Protein AF-A0A034WVS4-F1 (afdb_monomer)

Solvent-accessible surface area (backbone atoms only — not comparable to full-atom values): 17062 Å² total; per-residue (Å²): 138,84,79,83,78,75,75,81,74,82,80,82,82,72,75,72,80,73,62,61,78,47,50,74,66,58,50,34,50,56,37,66,76,35,89,46,36,89,77,43,55,64,54,71,79,57,87,65,48,72,68,59,55,51,52,52,52,54,56,51,72,74,45,98,69,54,72,68,46,50,43,44,45,52,39,54,49,61,44,53,54,26,40,87,46,46,84,92,52,44,65,63,44,52,51,49,49,29,55,62,38,57,71,49,75,74,60,55,73,69,56,37,22,52,36,29,42,50,36,47,67,67,59,54,80,51,83,74,34,52,60,57,52,53,51,51,29,66,55,24,54,79,52,26,67,34,29,24,56,35,30,55,14,47,42,50,48,54,48,25,63,75,33,73,41,89,72,93,62,40,41,85,60,44,51,69,53,51,57,65,44,56,69,61,54,57,72,67,61,66,47,39,76,90,35,50,66,57,52,49,52,50,50,53,41,49,30,49,55,49,43,55,61,75,69,45,78,81,48,57,62,54,34,72,75,68,49,48,71,33,67,45,78,51,68,70,56,52,54,52,48,42,54,50,51,55,50,51,43,50,52,53,71,66,42,76,80,65,92,84,45,72,66,62,48,54,50,50,53,53,47,49,51,46,46,46,64,53,38,46,48,54,46,49,56,51,49,49,62,74,66,52,79,84,89,121

Nearest PDB structures (foldseek):
  5osi-assembly3_H  TM=3.027E-01  e=2.030E-01  Homo sapiens
  8r0j-assembly2_D  TM=2.682E-01  e=2.306E-01  Homo sapiens
  6w2v-assembly1_A  TM=2.223E-01  e=6.116E-01  synthetic construct
  8ga7-assembly1_A  TM=2.218E-01  e=6.116E-01  synthetic construct
  4a0c-assembly2_C  TM=1.542E-01  e=4.885E+00  Homo sapiens

Radius of gyration: 20.89 Å; 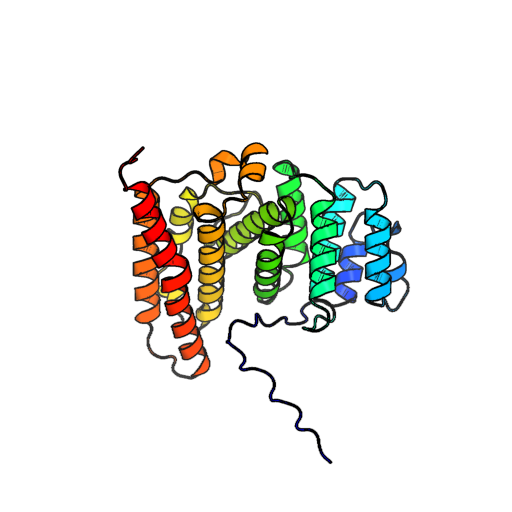Cα contacts (8 Å, |Δi|>4): 299; chains: 1; bounding box: 57×52×62 Å

Foldseek 3Di:
DDDDPDDDDDPPVPPLPLALPADLVLLLVLCVPAPCVVQPVQSPPDDHDLVVVLVSLVVVLVDDDDLRRLLSVLQNLLRSLRHVDDPVCNVSSLVSNLSSQVSDDADDQVSLQVSLVSNCVSQPPDPVSLSSLLVQLVSQCPRDPNSVQSSLLNLVVLLCVLLVNDDPTSGFDAPLCSVVSLVSDDLVLLLDLVCLVVLLSNLSSQLVNLCSLQPDPVCVSVVVSPCVRNSDDDLVSLVVVLVSLVVSLVSLVPRPDDPPDPVSVVSSVVSSVSSVPRPNVSSVVRSVVVVDPPPD

Secondary structure (DSSP, 8-state):
------------S----------HHHHHHHHHTSTTGGG-HHHHSS---HHHHHHHHHHHHTS---HHHHHHHHHHHHHHTTTT--GGGHHHHHHHHHHHHTSSPSPPHHHHHHHHHHHHHHH-SSTTHHHHHHHHHHHHHHH-HHHHHHHHHHHHHHHHHHTT---S-SS---TTHHHHHHTTS-HHHHH-GGGHHHHHHHHHHHHHHHHHHHT-GGGHHHIIIIIGGGG---HHHHHHHHHHHHHHHHHHHTSPPPSS-HHHHHHHHHHHHHHIIIIIHHHHHHHHHHHS----

pLDDT: mean 84.34, std 16.02, range [24.78, 97.88]

Organism: Bactrocera dorsalis (NCBI:txid27457)

Structure (mmCIF, N/CA/C/O backbone):
data_AF-A0A034WVS4-F1
#
_entry.id   AF-A0A034WVS4-F1
#
loop_
_atom_site.group_PDB
_atom_site.id
_atom_site.type_symbol
_atom_site.label_atom_id
_atom_site.label_alt_id
_atom_site.label_comp_id
_atom_site.label_asym_id
_atom_site.label_entity_id
_atom_site.label_seq_id
_atom_site.pdbx_PDB_ins_code
_atom_site.Cartn_x
_atom_site.Cartn_y
_atom_site.Cartn_z
_atom_site.occupancy
_atom_site.B_iso_or_equiv
_atom_site.auth_seq_id
_atom_site.auth_comp_id
_atom_site.auth_asym_id
_atom_site.auth_atom_id
_atom_site.pdbx_PDB_model_num
ATOM 1 N N . MET A 1 1 ? -18.513 -35.466 -31.611 1.00 33.97 1 MET A N 1
ATOM 2 C CA . MET A 1 1 ? -17.962 -35.881 -30.306 1.00 33.97 1 MET A CA 1
ATOM 3 C C . MET A 1 1 ? -17.519 -34.590 -29.639 1.00 33.97 1 MET A C 1
ATOM 5 O O . MET A 1 1 ? -16.410 -34.134 -29.870 1.00 33.97 1 MET A O 1
ATOM 9 N N . ASN A 1 2 ? -18.475 -33.908 -29.008 1.00 24.78 2 ASN A N 1
ATOM 10 C CA . ASN A 1 2 ? -18.252 -32.613 -28.372 1.00 24.78 2 ASN A CA 1
ATOM 11 C C . ASN A 1 2 ? -17.714 -32.895 -26.974 1.00 24.78 2 ASN A C 1
ATOM 13 O O . ASN A 1 2 ? -18.382 -33.579 -26.205 1.00 24.78 2 ASN A O 1
ATOM 17 N N . MET A 1 3 ? -16.494 -32.441 -26.697 1.00 26.72 3 MET A N 1
ATOM 18 C CA . MET A 1 3 ? -15.974 -32.394 -25.338 1.00 26.72 3 MET A CA 1
ATOM 19 C C . MET A 1 3 ? -16.548 -31.155 -24.662 1.00 26.72 3 MET A C 1
ATOM 21 O O . MET A 1 3 ? -16.355 -30.038 -25.142 1.00 26.72 3 MET A O 1
ATOM 25 N N . ASP A 1 4 ? -17.267 -31.401 -23.574 1.00 27.14 4 ASP A N 1
ATOM 26 C CA . ASP A 1 4 ? -17.735 -30.408 -22.624 1.00 27.14 4 ASP A CA 1
ATOM 27 C C . ASP A 1 4 ? -16.549 -29.585 -22.108 1.00 27.14 4 ASP A C 1
ATOM 29 O O . ASP A 1 4 ? -15.644 -30.099 -21.447 1.00 27.14 4 ASP A O 1
ATOM 33 N N . ILE A 1 5 ? -16.552 -28.292 -22.429 1.00 32.88 5 ILE A N 1
ATOM 34 C CA . ILE A 1 5 ? -15.692 -27.311 -21.775 1.00 32.88 5 ILE A CA 1
ATOM 35 C C . ILE A 1 5 ? -16.349 -27.028 -20.428 1.00 32.88 5 ILE A C 1
ATOM 37 O O . ILE A 1 5 ? -17.399 -26.393 -20.350 1.00 32.88 5 ILE A O 1
ATOM 41 N N . LEU A 1 6 ? -15.737 -27.587 -19.389 1.00 29.31 6 LEU A N 1
ATOM 42 C CA . LEU A 1 6 ? -16.067 -27.372 -17.989 1.00 29.31 6 LEU A CA 1
ATOM 43 C C . LEU A 1 6 ? -16.212 -25.874 -17.684 1.00 29.31 6 LEU A C 1
ATOM 45 O O . LEU A 1 6 ? -15.352 -25.068 -18.040 1.00 29.31 6 LEU A O 1
ATOM 49 N N . ASN A 1 7 ? -17.326 -25.563 -17.018 1.00 26.38 7 ASN A N 1
ATOM 50 C CA . ASN A 1 7 ? -17.671 -24.301 -16.370 1.00 26.38 7 ASN A CA 1
ATOM 51 C C . ASN A 1 7 ? -16.437 -23.561 -15.818 1.00 26.38 7 ASN A C 1
ATOM 53 O O . ASN A 1 7 ? -15.672 -24.171 -15.063 1.00 26.38 7 ASN A O 1
ATOM 57 N N . PRO A 1 8 ? -16.269 -22.253 -16.091 1.00 33.31 8 PRO A N 1
ATOM 58 C CA . PRO A 1 8 ? -15.371 -21.430 -15.29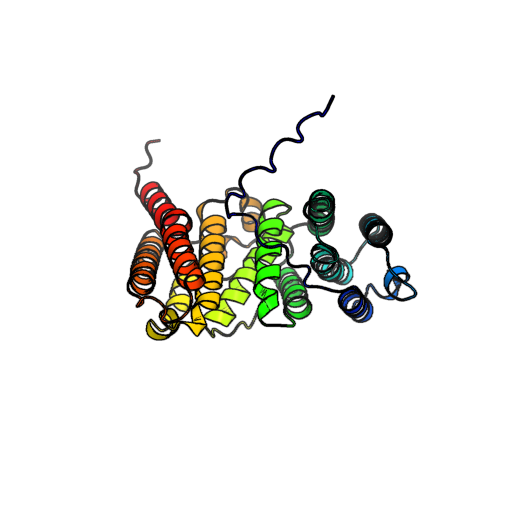9 1.00 33.31 8 PRO A CA 1
ATOM 59 C C . PRO A 1 8 ? -15.864 -21.448 -13.853 1.00 33.31 8 PRO A C 1
ATOM 61 O O . PRO A 1 8 ? -17.056 -21.285 -13.588 1.00 33.31 8 PRO A O 1
ATOM 64 N N . GLN A 1 9 ? -14.926 -21.717 -12.956 1.00 31.78 9 GLN A N 1
ATOM 65 C CA . GLN A 1 9 ? -15.118 -21.820 -11.520 1.00 31.78 9 GLN A CA 1
ATOM 66 C C . GLN A 1 9 ? -15.880 -20.617 -10.958 1.00 31.78 9 GLN A C 1
ATOM 68 O O . GLN A 1 9 ? -15.728 -19.485 -11.420 1.00 31.78 9 GLN A O 1
ATOM 73 N N . GLU A 1 10 ? -16.710 -20.919 -9.962 1.00 28.81 10 GLU A N 1
ATOM 74 C CA . GLU A 1 10 ? -17.413 -19.972 -9.107 1.00 28.81 10 GLU A CA 1
ATOM 75 C C . GLU A 1 10 ? -16.463 -18.858 -8.666 1.00 28.81 10 GLU A C 1
ATOM 77 O O . GLU A 1 10 ? -15.454 -19.099 -8.012 1.00 28.81 10 GLU A O 1
ATOM 82 N N . ASN A 1 11 ? -16.795 -17.641 -9.088 1.00 34.78 11 ASN A N 1
ATOM 83 C CA . ASN A 1 11 ? -16.114 -16.412 -8.725 1.00 34.78 11 ASN A CA 1
ATOM 84 C C . ASN A 1 11 ? -16.425 -16.118 -7.250 1.00 34.78 11 ASN A C 1
ATOM 86 O O . ASN A 1 11 ? -17.496 -15.615 -6.913 1.00 34.78 11 ASN A O 1
ATOM 90 N N . ASP A 1 12 ? -15.490 -16.455 -6.379 1.00 31.66 12 ASP A N 1
ATOM 91 C CA . ASP A 1 12 ? -15.512 -16.382 -4.919 1.00 31.66 12 ASP A CA 1
ATOM 92 C C . ASP A 1 12 ? -15.418 -14.945 -4.362 1.00 31.66 12 ASP A C 1
ATOM 94 O O . ASP A 1 12 ? -15.079 -14.733 -3.203 1.00 31.66 12 ASP A O 1
ATOM 98 N N . GLY A 1 13 ? -15.755 -13.927 -5.162 1.00 31.33 13 GLY A N 1
ATOM 99 C CA . GLY A 1 13 ? -15.954 -12.545 -4.700 1.00 31.33 13 GLY A CA 1
ATOM 100 C C . GLY A 1 13 ? -14.698 -11.823 -4.186 1.00 31.33 13 GLY A C 1
ATOM 101 O O . GLY A 1 13 ? -14.777 -10.647 -3.841 1.00 31.33 13 GLY A O 1
ATOM 102 N N . ILE A 1 14 ? -13.539 -12.491 -4.176 1.00 36.09 14 ILE A N 1
ATOM 103 C CA . ILE A 1 14 ? -12.232 -11.968 -3.733 1.00 36.09 14 ILE A CA 1
ATOM 104 C C . ILE A 1 14 ? -11.345 -11.583 -4.937 1.00 36.09 14 ILE A C 1
ATOM 106 O O . ILE A 1 14 ? -10.204 -11.151 -4.783 1.00 36.09 14 ILE A O 1
ATOM 110 N N . GLY A 1 15 ? -11.873 -11.662 -6.161 1.00 36.41 15 GLY A N 1
ATOM 111 C CA . GLY A 1 15 ? -11.232 -11.075 -7.332 1.00 36.41 15 GLY A CA 1
ATOM 112 C C . GLY A 1 15 ? -11.221 -9.552 -7.222 1.00 36.41 15 GLY A C 1
ATOM 113 O O . GLY A 1 15 ? -12.163 -8.895 -7.661 1.00 36.41 15 GLY A O 1
ATOM 114 N N . LEU A 1 16 ? -10.163 -8.990 -6.626 1.00 42.88 16 LEU A N 1
ATOM 115 C CA . LEU A 1 16 ? -9.824 -7.575 -6.745 1.00 42.88 16 LEU A CA 1
ATOM 116 C C . LEU A 1 16 ? -9.901 -7.222 -8.227 1.00 42.88 16 LEU A C 1
ATOM 118 O O . LEU A 1 16 ? -9.201 -7.809 -9.051 1.00 42.88 16 LEU A O 1
ATOM 122 N N . ILE A 1 17 ? -10.831 -6.331 -8.565 1.00 43.28 17 ILE A N 1
ATOM 123 C CA . ILE A 1 17 ? -11.014 -5.849 -9.925 1.00 43.28 17 ILE A CA 1
ATOM 124 C C . ILE A 1 17 ? -9.674 -5.237 -10.327 1.00 43.28 17 ILE A C 1
ATOM 126 O O . ILE A 1 17 ? -9.310 -4.158 -9.865 1.00 43.28 17 ILE A O 1
ATOM 130 N N . ILE A 1 18 ? -8.909 -5.954 -11.148 1.00 50.69 18 ILE A N 1
ATOM 131 C CA . ILE A 1 18 ? -7.746 -5.392 -11.818 1.00 50.69 18 ILE A CA 1
ATOM 132 C C . ILE A 1 18 ? -8.331 -4.498 -12.900 1.00 50.69 18 ILE A C 1
ATOM 134 O O . ILE A 1 18 ? -8.539 -4.936 -14.030 1.00 50.69 18 ILE A O 1
ATOM 138 N N . GLU A 1 19 ? -8.690 -3.270 -12.541 1.00 55.38 19 GLU A N 1
ATOM 139 C CA . GLU A 1 19 ? -9.032 -2.280 -13.547 1.00 55.38 19 GLU A CA 1
ATOM 140 C C . GLU A 1 19 ? -7.729 -1.890 -14.246 1.00 55.38 19 GLU A C 1
ATOM 142 O O . GLU A 1 19 ? -6.784 -1.445 -13.583 1.00 55.38 19 GLU A O 1
ATOM 147 N N . PRO A 1 20 ? -7.627 -2.048 -15.577 1.00 60.53 20 PRO A N 1
ATOM 148 C CA . PRO A 1 20 ? -6.568 -1.406 -16.332 1.00 60.53 20 PRO A CA 1
ATOM 149 C C . PRO A 1 20 ? -6.713 0.104 -16.121 1.00 60.53 20 PRO A C 1
ATOM 151 O O . PRO A 1 20 ? -7.565 0.751 -16.726 1.00 60.53 20 PRO A O 1
ATOM 154 N N . GLY A 1 21 ? -5.949 0.653 -15.181 1.00 71.81 21 GLY A N 1
ATOM 155 C CA . GLY A 1 21 ? -6.097 2.050 -14.772 1.00 71.81 21 GLY A CA 1
ATOM 156 C C . GLY A 1 21 ? -5.140 2.990 -15.488 1.00 71.81 21 GLY A C 1
ATOM 157 O O . GLY A 1 21 ? -5.444 4.169 -15.651 1.00 71.81 21 GLY A O 1
ATOM 158 N N . TYR A 1 22 ? -3.998 2.460 -15.929 1.00 87.12 22 TYR A N 1
ATOM 159 C CA . TYR A 1 22 ? -2.885 3.250 -16.437 1.00 87.12 22 TYR A CA 1
ATOM 160 C C . TYR A 1 22 ? -2.621 2.964 -17.908 1.00 87.12 22 TYR A C 1
ATOM 162 O O . TYR A 1 22 ? -2.858 1.871 -18.426 1.00 87.12 22 TYR A O 1
ATOM 170 N N . THR A 1 23 ? -2.098 3.976 -18.582 1.00 89.56 23 THR A N 1
ATOM 171 C CA . THR A 1 23 ? -1.863 3.992 -20.020 1.00 89.56 23 THR A CA 1
ATOM 172 C C . THR A 1 23 ? -0.377 4.074 -20.342 1.00 89.56 23 THR A C 1
ATOM 174 O O . THR A 1 23 ? 0.440 4.591 -19.576 1.00 89.56 23 THR A O 1
ATOM 177 N N . TRP A 1 24 ? -0.019 3.667 -21.560 1.00 91.31 24 TRP A N 1
ATOM 178 C CA . TRP A 1 24 ? 1.324 3.882 -22.097 1.00 91.31 24 TRP A CA 1
ATOM 179 C C . TRP A 1 24 ? 1.741 5.360 -22.136 1.00 91.31 24 TRP A C 1
ATOM 181 O O . TRP A 1 24 ? 2.929 5.666 -22.052 1.00 91.31 24 TRP A O 1
ATOM 191 N N . ASN A 1 25 ? 0.788 6.293 -22.220 1.00 90.75 25 ASN A N 1
ATOM 192 C CA . ASN A 1 25 ? 1.079 7.726 -22.154 1.00 90.75 25 ASN A CA 1
ATOM 193 C C . ASN A 1 25 ? 1.516 8.162 -20.754 1.00 90.75 25 ASN A C 1
ATOM 195 O O . ASN A 1 25 ? 2.472 8.923 -20.627 1.00 90.75 25 ASN A O 1
ATOM 199 N N . GLU A 1 26 ? 0.872 7.646 -19.711 1.00 90.88 26 GLU A N 1
ATOM 200 C CA . GLU A 1 26 ? 1.287 7.909 -18.330 1.00 90.88 26 GLU A CA 1
ATOM 201 C C . GLU A 1 26 ? 2.652 7.281 -18.048 1.00 90.88 26 GLU A C 1
ATOM 203 O O . GLU A 1 26 ? 3.524 7.935 -17.481 1.00 90.88 26 GLU A O 1
ATOM 208 N N . MET A 1 27 ? 2.898 6.067 -18.547 1.00 91.94 27 MET A N 1
ATOM 209 C CA . MET A 1 27 ? 4.223 5.444 -18.490 1.00 91.94 27 MET A CA 1
ATOM 210 C C . MET A 1 27 ? 5.301 6.305 -19.166 1.00 91.94 27 MET A C 1
ATOM 212 O O . MET A 1 27 ? 6.370 6.522 -18.593 1.00 91.94 27 MET A O 1
ATOM 216 N N . ARG A 1 28 ? 5.023 6.843 -20.364 1.00 92.69 28 ARG A N 1
ATOM 217 C CA . ARG A 1 28 ? 5.925 7.781 -21.056 1.00 92.69 28 ARG A CA 1
ATOM 218 C C . ARG A 1 28 ? 6.203 9.017 -20.215 1.00 92.69 28 ARG A C 1
ATOM 220 O O . ARG A 1 28 ? 7.357 9.423 -20.115 1.00 92.69 28 ARG A O 1
ATOM 227 N N . GLU A 1 29 ? 5.178 9.600 -19.605 1.00 92.19 29 GLU A N 1
ATOM 228 C CA . GLU A 1 29 ? 5.320 10.764 -18.730 1.00 92.19 29 GLU A CA 1
ATOM 229 C C . GLU A 1 29 ? 6.236 10.460 -17.534 1.00 92.19 29 GLU A C 1
ATOM 231 O O . GLU A 1 29 ? 7.178 11.213 -17.272 1.00 92.19 29 GLU A O 1
ATOM 236 N N . HIS A 1 30 ? 6.029 9.326 -16.856 1.00 92.62 30 HIS A N 1
ATOM 237 C CA . HIS A 1 30 ? 6.876 8.906 -15.737 1.00 92.62 30 HIS A CA 1
ATOM 23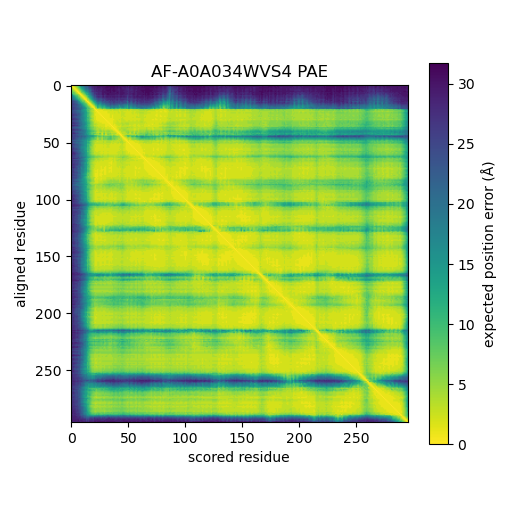8 C C . HIS A 1 30 ? 8.332 8.705 -16.163 1.00 92.62 30 HIS A C 1
ATOM 240 O O . HIS A 1 30 ? 9.243 9.202 -15.499 1.00 92.62 30 HIS A O 1
ATOM 246 N N . VAL A 1 31 ? 8.569 8.052 -17.305 1.00 93.50 31 VAL A N 1
ATOM 247 C CA . VAL A 1 31 ? 9.921 7.882 -17.857 1.00 93.50 31 VAL A CA 1
ATOM 248 C C . VAL A 1 31 ? 10.550 9.234 -18.195 1.00 93.50 31 VAL A C 1
ATOM 250 O O . VAL A 1 31 ? 11.695 9.480 -17.810 1.00 93.50 31 VAL A O 1
ATOM 253 N N . MET A 1 32 ? 9.814 10.125 -18.866 1.00 92.62 32 MET A N 1
ATOM 254 C CA . MET A 1 32 ? 10.291 11.451 -19.280 1.00 92.62 32 MET A CA 1
ATOM 255 C C . MET A 1 32 ? 10.687 12.342 -18.105 1.00 92.62 32 MET A C 1
ATOM 257 O O . MET A 1 32 ? 11.659 13.092 -18.223 1.00 92.62 32 MET A O 1
ATOM 261 N N . ASN A 1 33 ? 9.964 12.234 -16.991 1.00 90.88 33 ASN A N 1
ATOM 262 C CA . ASN A 1 33 ? 10.191 13.010 -15.773 1.00 90.88 33 ASN A CA 1
ATOM 263 C C . ASN A 1 33 ? 11.179 12.341 -14.800 1.00 90.88 33 ASN A C 1
ATOM 265 O O . ASN A 1 33 ? 11.420 12.863 -13.712 1.00 90.88 33 ASN A O 1
ATOM 269 N N . SER A 1 34 ? 11.768 11.204 -15.177 1.00 92.75 34 SER A N 1
ATOM 270 C CA . SER A 1 34 ? 12.722 10.461 -14.350 1.00 92.75 34 SER A CA 1
ATOM 271 C C . SER A 1 34 ? 14.165 10.581 -14.848 1.00 92.75 34 SER A C 1
ATOM 273 O O . SER A 1 34 ? 14.438 10.921 -16.004 1.00 92.75 34 SER A O 1
ATOM 275 N N . CYS A 1 35 ? 15.118 10.196 -13.996 1.00 91.94 35 CYS A N 1
ATOM 276 C CA . CYS A 1 35 ? 16.522 10.044 -14.392 1.00 91.94 35 CYS A CA 1
ATOM 277 C C . CYS A 1 35 ? 16.743 8.904 -15.410 1.00 91.94 35 CYS A C 1
ATOM 279 O O . CYS A 1 35 ? 17.789 8.850 -16.059 1.00 91.94 35 CYS A O 1
ATOM 281 N N . LEU A 1 36 ? 15.746 8.034 -15.615 1.00 92.44 36 LEU A N 1
ATOM 282 C CA . LEU A 1 36 ? 15.805 6.887 -16.520 1.00 92.44 36 LEU A CA 1
ATOM 283 C C . LEU A 1 36 ? 15.438 7.221 -17.971 1.00 92.44 36 LEU A C 1
ATOM 285 O O . LEU A 1 36 ? 15.547 6.349 -18.833 1.00 92.44 36 LEU A O 1
ATOM 289 N N . LYS A 1 37 ? 15.071 8.472 -18.283 1.00 91.94 37 LYS A N 1
ATOM 290 C CA . LYS A 1 37 ? 14.711 8.924 -19.641 1.00 91.94 37 LYS A CA 1
ATOM 291 C C . LYS A 1 37 ? 15.697 8.457 -20.721 1.00 91.94 37 LYS A C 1
ATOM 293 O O . LYS A 1 37 ? 15.291 7.942 -21.754 1.00 91.94 37 LYS A O 1
ATOM 298 N N . LYS A 1 38 ? 17.005 8.595 -20.470 1.00 88.50 38 LYS A N 1
ATOM 299 C CA . LYS A 1 38 ? 18.071 8.186 -21.412 1.00 88.50 38 LYS A CA 1
ATOM 300 C C . LYS A 1 38 ? 18.286 6.668 -21.481 1.00 88.50 38 LYS A C 1
ATOM 302 O O . LYS A 1 38 ? 18.993 6.184 -22.353 1.00 88.50 38 LYS A O 1
ATOM 307 N N . LYS A 1 39 ? 17.730 5.914 -20.534 1.00 88.12 39 LYS A N 1
ATOM 308 C CA . LYS A 1 39 ? 17.846 4.454 -20.452 1.00 88.12 39 LYS A CA 1
ATOM 309 C C . LYS A 1 39 ? 16.615 3.740 -21.037 1.00 88.12 39 LYS A C 1
ATOM 311 O O . LYS A 1 39 ? 16.710 2.549 -21.313 1.00 88.12 39 LYS A O 1
ATOM 316 N N . PHE A 1 40 ? 15.510 4.451 -21.302 1.00 87.12 40 PHE A N 1
ATOM 317 C CA . PHE A 1 40 ? 14.221 3.907 -21.773 1.00 87.12 40 PHE A CA 1
ATOM 318 C C . PHE A 1 40 ? 13.735 4.480 -23.121 1.00 87.12 40 PHE A C 1
ATOM 320 O O . PHE A 1 40 ? 12.563 4.804 -23.287 1.00 87.12 40 PHE A O 1
ATOM 327 N N . HIS A 1 41 ? 14.605 4.549 -24.130 1.00 80.75 41 HIS A N 1
ATOM 328 C CA . HIS A 1 41 ? 14.229 5.022 -25.476 1.00 80.75 41 HIS A CA 1
ATOM 329 C C . HIS A 1 41 ? 13.045 4.265 -26.104 1.00 80.75 41 HIS A C 1
ATOM 331 O O . HIS A 1 41 ? 12.215 4.866 -26.776 1.00 80.75 41 HIS A O 1
ATOM 337 N N . ILE A 1 42 ? 12.905 2.968 -25.805 1.00 82.00 42 ILE A N 1
ATOM 338 C CA . ILE A 1 42 ? 11.835 2.112 -26.343 1.00 82.00 42 ILE A CA 1
ATOM 339 C C . ILE A 1 42 ? 10.419 2.571 -25.968 1.00 82.00 42 ILE A C 1
ATOM 341 O O . ILE A 1 42 ? 9.476 2.345 -26.716 1.00 82.00 42 ILE A O 1
ATOM 345 N N . ILE A 1 43 ? 10.272 3.241 -24.822 1.00 82.94 43 ILE A N 1
ATOM 346 C CA . ILE A 1 43 ? 8.990 3.795 -24.377 1.00 82.94 43 ILE A CA 1
ATOM 347 C C . ILE A 1 43 ? 8.731 5.151 -25.053 1.00 82.94 43 ILE A C 1
ATOM 349 O O . ILE A 1 43 ? 7.581 5.504 -25.314 1.00 82.94 43 ILE A O 1
ATOM 353 N N . LEU A 1 44 ? 9.793 5.907 -25.346 1.00 81.88 44 LEU A N 1
ATOM 354 C CA . LEU A 1 44 ? 9.720 7.294 -25.806 1.00 81.88 44 LEU A CA 1
ATOM 355 C C . LEU A 1 44 ? 9.512 7.429 -27.316 1.00 81.88 44 LEU A C 1
ATOM 357 O O . LEU A 1 44 ? 8.772 8.313 -27.740 1.00 81.88 44 LEU A O 1
ATOM 361 N N . ASP A 1 45 ? 10.130 6.554 -28.108 1.00 75.94 45 ASP A N 1
ATOM 362 C CA . ASP A 1 45 ? 10.282 6.756 -29.555 1.00 75.94 45 ASP A CA 1
ATOM 363 C C . ASP A 1 45 ? 9.356 5.861 -30.411 1.00 75.94 45 ASP A C 1
ATOM 365 O O . ASP A 1 45 ? 9.483 5.835 -31.636 1.00 75.94 45 ASP A O 1
ATOM 369 N N . GLY A 1 46 ? 8.415 5.122 -29.806 1.00 72.12 46 GLY A N 1
ATOM 370 C CA . GLY A 1 46 ? 7.583 4.156 -30.536 1.00 72.12 46 GLY A CA 1
ATOM 371 C C . GLY A 1 46 ? 6.292 3.726 -29.839 1.00 72.12 46 GLY A C 1
ATOM 372 O O . GLY A 1 46 ? 5.842 4.364 -28.886 1.00 72.12 46 GLY A O 1
ATOM 373 N N . ASP A 1 47 ? 5.697 2.644 -30.348 1.00 81.50 47 ASP A N 1
ATOM 374 C CA . ASP A 1 47 ? 4.547 1.944 -29.763 1.00 81.50 47 ASP A CA 1
ATOM 375 C C . ASP A 1 47 ? 5.059 0.784 -28.886 1.00 81.50 47 ASP A C 1
ATOM 377 O O . ASP A 1 47 ? 5.443 -0.262 -29.422 1.00 81.50 47 ASP A O 1
ATOM 381 N N . PRO A 1 48 ? 5.208 0.992 -27.564 1.00 82.88 48 PRO A N 1
ATOM 382 C CA . PRO A 1 48 ? 5.875 0.037 -26.696 1.00 82.88 48 PRO A CA 1
ATOM 383 C C . PRO A 1 48 ? 5.049 -1.238 -26.563 1.00 82.88 48 PRO A C 1
ATOM 385 O O . PRO A 1 48 ? 3.870 -1.203 -26.224 1.00 82.88 48 PRO A O 1
ATOM 388 N N . LYS A 1 49 ? 5.702 -2.384 -26.754 1.00 85.81 49 LYS A N 1
ATOM 389 C CA . LYS A 1 49 ? 5.120 -3.684 -26.418 1.00 85.81 49 LYS A CA 1
ATOM 390 C C . LYS A 1 49 ? 5.514 -4.081 -25.005 1.00 85.81 49 LYS A C 1
ATOM 392 O O . LYS A 1 49 ? 6.689 -3.990 -24.641 1.00 85.81 49 LYS A O 1
ATOM 397 N N . THR A 1 50 ? 4.553 -4.607 -24.251 1.00 86.62 50 THR A N 1
ATOM 398 C CA . THR A 1 50 ? 4.733 -5.057 -22.863 1.00 86.62 50 THR A CA 1
ATOM 399 C C . THR A 1 50 ? 5.961 -5.957 -22.682 1.00 86.62 50 THR A C 1
ATOM 401 O O . THR A 1 50 ? 6.794 -5.685 -21.819 1.00 86.62 50 THR A O 1
ATOM 404 N N . ASP A 1 51 ? 6.154 -6.949 -23.557 1.00 86.12 51 ASP A N 1
ATOM 405 C CA . ASP A 1 51 ? 7.303 -7.868 -23.501 1.00 86.12 51 ASP A CA 1
ATOM 406 C C . ASP A 1 51 ? 8.659 -7.178 -23.711 1.00 86.12 51 ASP A C 1
ATOM 408 O O . ASP A 1 51 ? 9.668 -7.564 -23.115 1.00 86.12 51 ASP A O 1
ATOM 412 N N . GLU A 1 52 ? 8.715 -6.167 -24.578 1.00 88.88 52 GLU A N 1
ATOM 413 C CA . GLU A 1 52 ? 9.955 -5.448 -24.870 1.00 88.88 52 GLU A CA 1
ATOM 414 C C . GLU A 1 52 ? 10.339 -4.536 -23.701 1.00 88.88 52 GLU A C 1
ATOM 416 O O . GLU A 1 52 ? 11.504 -4.492 -23.295 1.00 88.88 52 GLU A O 1
ATOM 421 N N . VAL A 1 53 ? 9.346 -3.870 -23.104 1.00 91.31 53 VAL A N 1
ATOM 422 C CA . VAL A 1 53 ? 9.524 -3.064 -21.891 1.00 91.31 53 VAL A CA 1
ATOM 423 C C . VAL A 1 53 ? 9.937 -3.943 -20.712 1.00 91.31 53 VAL A C 1
ATOM 425 O O . VAL A 1 53 ? 10.876 -3.592 -19.996 1.00 91.31 53 VAL A O 1
ATOM 428 N N . TYR A 1 54 ? 9.306 -5.108 -20.547 1.00 90.88 54 TYR A N 1
ATOM 429 C CA . TYR A 1 54 ? 9.673 -6.098 -19.535 1.00 90.88 54 TYR A CA 1
ATOM 430 C C . TYR A 1 54 ? 11.148 -6.503 -19.649 1.00 90.88 54 TYR A C 1
ATOM 432 O O . TYR A 1 54 ? 11.901 -6.376 -18.680 1.00 90.88 54 TYR A O 1
ATOM 440 N N . ARG A 1 55 ? 11.596 -6.924 -20.842 1.00 91.00 55 ARG A N 1
ATOM 441 C CA . ARG A 1 55 ? 13.004 -7.297 -21.073 1.00 91.00 55 ARG A CA 1
ATOM 442 C C . ARG A 1 55 ? 13.943 -6.135 -20.781 1.00 91.00 55 ARG A C 1
ATOM 444 O O . ARG A 1 55 ? 14.959 -6.327 -20.123 1.00 91.00 55 ARG A O 1
ATOM 451 N N . LYS A 1 56 ? 13.572 -4.919 -21.192 1.00 92.62 56 LYS A N 1
ATOM 452 C CA . LYS A 1 56 ? 14.386 -3.733 -20.931 1.00 92.62 56 LYS A CA 1
ATOM 453 C C . LYS A 1 56 ? 14.541 -3.441 -19.436 1.00 92.62 56 LYS A C 1
ATOM 455 O O . LYS A 1 56 ? 15.625 -3.046 -19.012 1.00 92.62 56 LYS A O 1
ATOM 460 N N . ILE A 1 57 ? 13.485 -3.631 -18.643 1.00 94.62 57 ILE A N 1
ATOM 461 C CA . ILE A 1 57 ? 13.555 -3.492 -17.182 1.00 94.62 57 ILE A CA 1
ATOM 462 C C . ILE A 1 57 ? 14.490 -4.555 -16.602 1.00 94.62 57 ILE A C 1
ATOM 464 O O . ILE A 1 57 ? 15.354 -4.213 -15.800 1.00 94.62 57 ILE A O 1
ATOM 468 N N . LEU A 1 58 ? 14.382 -5.814 -17.039 1.00 93.75 58 LEU A N 1
ATOM 469 C CA . LEU A 1 58 ? 15.299 -6.868 -16.595 1.00 93.75 58 LEU A CA 1
ATOM 470 C C . LEU A 1 58 ? 16.763 -6.554 -16.931 1.00 93.75 58 LEU A C 1
ATOM 472 O O . LEU A 1 58 ? 17.626 -6.734 -16.077 1.00 93.75 58 LEU A O 1
ATOM 476 N N . ASP A 1 59 ? 17.044 -6.036 -18.128 1.00 93.38 59 ASP A N 1
ATOM 477 C CA . ASP A 1 59 ? 18.397 -5.625 -18.517 1.00 93.38 59 ASP A CA 1
ATOM 478 C C . ASP A 1 59 ? 18.950 -4.526 -17.599 1.00 93.38 59 ASP A C 1
ATOM 480 O O . ASP A 1 59 ? 20.132 -4.530 -17.263 1.00 93.38 59 ASP A O 1
ATOM 484 N N . LEU A 1 60 ? 18.101 -3.590 -17.162 1.00 93.44 60 LEU A N 1
ATOM 485 C CA . LEU A 1 60 ? 18.500 -2.541 -16.223 1.00 93.44 60 LEU A CA 1
ATOM 486 C C . LEU A 1 60 ? 18.765 -3.085 -14.823 1.00 93.44 60 LEU A C 1
ATOM 488 O O . LEU A 1 60 ? 19.727 -2.656 -14.191 1.00 93.44 60 LEU A O 1
ATOM 492 N N . LEU A 1 61 ? 17.967 -4.048 -14.362 1.00 93.75 61 LEU A N 1
ATOM 493 C CA . LEU A 1 61 ? 18.201 -4.733 -13.087 1.00 93.75 61 LEU A CA 1
ATOM 494 C C . LEU A 1 61 ? 19.478 -5.591 -13.102 1.00 93.75 61 LEU A C 1
ATOM 496 O O . LEU A 1 61 ? 19.976 -5.945 -12.043 1.00 93.75 61 LEU A O 1
ATOM 500 N N . ASN A 1 62 ? 20.037 -5.895 -14.276 1.00 92.56 62 ASN A N 1
ATOM 501 C CA . ASN A 1 62 ? 21.348 -6.540 -14.409 1.00 92.56 62 ASN A CA 1
ATOM 502 C C . ASN A 1 62 ? 22.520 -5.537 -14.442 1.00 92.56 62 ASN A C 1
ATOM 504 O O . ASN A 1 62 ? 23.672 -5.942 -14.592 1.00 92.56 62 ASN A O 1
ATOM 508 N N . SER A 1 63 ? 22.246 -4.234 -14.337 1.00 90.62 63 SER A N 1
ATOM 509 C CA . SER A 1 63 ? 23.256 -3.171 -14.292 1.00 90.62 63 SER A CA 1
ATOM 510 C C . SER A 1 63 ? 23.355 -2.552 -12.898 1.00 90.62 63 SER A C 1
ATOM 512 O O . SER A 1 63 ? 22.461 -2.735 -12.075 1.00 90.62 63 SER A O 1
ATOM 514 N N . GLU A 1 64 ? 24.426 -1.804 -12.625 1.00 90.38 64 GLU A N 1
ATOM 515 C CA . GLU A 1 64 ? 24.524 -0.986 -11.411 1.00 90.38 64 GLU A CA 1
ATOM 516 C C . GLU A 1 64 ? 23.605 0.238 -11.529 1.00 90.38 64 GLU A C 1
ATOM 518 O O . GLU A 1 64 ? 23.762 1.075 -12.425 1.00 90.38 64 GLU A O 1
ATOM 523 N N . LEU A 1 65 ? 22.635 0.330 -10.621 1.00 92.81 65 LEU A N 1
ATOM 524 C CA . LEU A 1 65 ? 21.669 1.414 -10.530 1.00 92.81 65 LEU A CA 1
ATOM 525 C C . LEU A 1 65 ? 21.904 2.189 -9.242 1.00 92.81 65 LEU A C 1
ATOM 527 O O . LEU A 1 65 ? 22.040 1.615 -8.161 1.00 92.81 65 LEU A O 1
ATOM 531 N N . ASN A 1 66 ? 21.907 3.513 -9.347 1.00 92.38 66 ASN A N 1
ATOM 532 C CA . ASN A 1 66 ? 21.904 4.353 -8.154 1.00 92.38 66 ASN A CA 1
ATOM 533 C C . ASN A 1 66 ? 20.496 4.435 -7.532 1.00 92.38 66 ASN A C 1
ATOM 535 O O . ASN A 1 66 ? 19.500 3.999 -8.112 1.00 92.38 66 ASN A O 1
ATOM 539 N N . LEU A 1 67 ? 20.403 5.043 -6.347 1.00 90.12 67 LEU A N 1
ATOM 540 C CA . LEU A 1 67 ? 19.143 5.140 -5.610 1.00 90.12 67 LEU A CA 1
ATOM 541 C C . LEU A 1 67 ? 18.031 5.888 -6.379 1.00 90.12 67 LEU A C 1
ATOM 543 O O . LEU A 1 67 ? 16.853 5.520 -6.318 1.00 90.12 67 LEU A O 1
ATOM 547 N N . ASP A 1 68 ? 18.378 6.955 -7.096 1.00 92.00 68 ASP A N 1
ATOM 548 C CA . ASP A 1 68 ? 17.394 7.711 -7.872 1.00 92.00 68 ASP A CA 1
ATOM 549 C C . ASP A 1 68 ? 16.843 6.883 -9.033 1.00 92.00 68 ASP A C 1
ATOM 551 O O . ASP A 1 68 ? 15.647 6.937 -9.329 1.00 92.00 68 ASP A O 1
ATOM 555 N N . GLU A 1 69 ? 17.702 6.083 -9.658 1.00 94.50 69 GLU A N 1
ATOM 556 C CA . GLU A 1 69 ? 17.330 5.164 -10.728 1.00 94.50 69 GLU A CA 1
ATOM 557 C C . GLU A 1 69 ? 16.433 4.039 -10.216 1.00 94.50 69 GLU A C 1
ATOM 559 O O . GLU A 1 69 ? 15.380 3.802 -10.804 1.00 94.50 69 GLU A O 1
ATOM 564 N N . ILE A 1 70 ? 16.774 3.394 -9.097 1.00 94.31 70 ILE A N 1
ATOM 565 C CA . ILE A 1 70 ? 15.946 2.303 -8.561 1.00 94.31 70 ILE A CA 1
ATOM 566 C C . ILE A 1 70 ? 14.579 2.797 -8.069 1.00 94.31 70 ILE A C 1
ATOM 568 O O . ILE A 1 70 ? 13.553 2.187 -8.359 1.00 94.31 70 ILE A O 1
ATOM 572 N N . THR A 1 71 ? 14.519 3.953 -7.405 1.00 93.62 71 THR A N 1
ATOM 573 C CA . THR A 1 71 ? 13.231 4.515 -6.964 1.00 93.62 71 THR A CA 1
ATOM 574 C C . THR A 1 71 ? 12.387 5.038 -8.129 1.00 93.62 71 THR A C 1
ATOM 576 O O . THR A 1 71 ? 11.160 5.006 -8.051 1.00 93.62 71 THR A O 1
ATOM 579 N N . SER A 1 72 ? 13.012 5.458 -9.235 1.00 94.69 72 SER A N 1
ATOM 580 C CA . SER A 1 72 ? 12.303 5.728 -10.494 1.00 94.69 72 SER A CA 1
ATOM 581 C C . SER A 1 72 ? 11.783 4.438 -11.141 1.00 94.69 72 SER A C 1
ATOM 583 O O . SER A 1 72 ? 10.669 4.422 -11.662 1.00 94.69 72 SER A O 1
ATOM 585 N N . LEU A 1 73 ? 12.544 3.337 -11.067 1.00 95.50 73 LEU A N 1
ATOM 586 C CA . LEU A 1 73 ? 12.085 2.024 -11.530 1.00 95.50 73 LEU A CA 1
ATOM 587 C C . LEU A 1 73 ? 10.878 1.521 -10.736 1.00 95.50 73 LEU A C 1
ATOM 589 O O . LEU A 1 73 ? 9.989 0.931 -11.342 1.00 95.50 73 LEU A O 1
ATOM 593 N N . PHE A 1 74 ? 10.792 1.785 -9.428 1.00 95.94 74 PHE A N 1
ATOM 594 C CA . PHE A 1 74 ? 9.602 1.432 -8.645 1.00 95.94 74 PHE A CA 1
ATOM 595 C C . PHE A 1 74 ? 8.329 2.049 -9.232 1.00 95.94 74 PHE A C 1
ATOM 597 O O . PHE A 1 74 ? 7.328 1.354 -9.376 1.00 95.94 74 PHE A O 1
ATOM 604 N N . VAL A 1 75 ? 8.378 3.324 -9.634 1.00 95.19 75 VAL A N 1
ATOM 605 C CA . VAL A 1 75 ? 7.248 4.009 -10.286 1.00 95.19 75 VAL A CA 1
ATOM 606 C C . VAL A 1 75 ? 6.916 3.373 -11.634 1.00 95.19 75 VAL A C 1
ATOM 608 O O . VAL A 1 75 ? 5.756 3.077 -11.910 1.00 95.19 75 VAL A O 1
ATOM 611 N N . ILE A 1 76 ? 7.934 3.144 -12.465 1.00 94.69 76 ILE A N 1
ATOM 612 C CA . ILE A 1 76 ? 7.793 2.548 -13.801 1.00 94.69 76 ILE A CA 1
ATOM 613 C C . ILE A 1 76 ? 7.141 1.164 -13.708 1.00 94.69 76 ILE A C 1
ATOM 615 O O . ILE A 1 76 ? 6.170 0.891 -14.409 1.00 94.69 76 ILE A O 1
ATOM 619 N N . VAL A 1 77 ? 7.631 0.302 -12.818 1.00 94.75 77 VAL A N 1
ATOM 620 C CA . VAL A 1 77 ? 7.106 -1.059 -12.650 1.00 94.75 77 VAL A CA 1
ATOM 621 C C . VAL A 1 77 ? 5.741 -1.052 -11.967 1.00 94.75 77 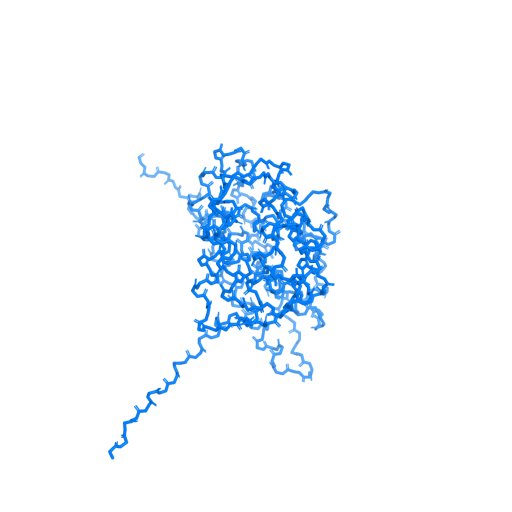VAL A C 1
ATOM 623 O O . VAL A 1 77 ? 4.862 -1.797 -12.388 1.00 94.75 77 VAL A O 1
ATOM 626 N N . GLY A 1 78 ? 5.523 -0.176 -10.981 1.00 94.00 78 GLY A N 1
ATOM 627 C CA . GLY A 1 78 ? 4.211 0.017 -10.360 1.00 94.00 78 GLY A CA 1
ATOM 628 C C . GLY A 1 78 ? 3.149 0.480 -11.360 1.00 94.00 78 GLY A C 1
ATOM 629 O O . GLY A 1 78 ? 2.020 0.012 -11.303 1.00 94.00 78 GLY A O 1
ATOM 630 N N . THR A 1 79 ? 3.519 1.328 -12.324 1.00 92.56 79 THR A N 1
ATOM 631 C CA . THR A 1 79 ? 2.629 1.750 -13.421 1.00 92.56 79 THR A CA 1
ATOM 632 C C . THR A 1 79 ? 2.386 0.599 -14.399 1.00 92.56 79 THR A C 1
ATOM 634 O O . THR A 1 79 ? 1.242 0.280 -14.719 1.00 92.56 79 THR A O 1
ATOM 637 N N . LEU A 1 80 ? 3.459 -0.067 -14.846 1.00 92.06 80 LEU A N 1
ATOM 638 C CA . LEU A 1 80 ? 3.387 -1.193 -15.783 1.00 92.06 80 LEU A CA 1
ATOM 639 C C . LEU A 1 80 ? 2.558 -2.359 -15.235 1.00 92.06 80 LEU A C 1
ATOM 641 O O . LEU A 1 80 ? 1.923 -3.063 -16.012 1.00 92.06 80 LEU A O 1
ATOM 645 N N . TYR A 1 81 ? 2.516 -2.533 -13.912 1.00 91.56 81 TYR A N 1
ATOM 646 C CA . TYR A 1 81 ? 1.688 -3.543 -13.257 1.00 91.56 81 TYR A CA 1
ATOM 647 C C . TYR A 1 81 ? 0.197 -3.440 -13.630 1.00 91.56 81 TYR A C 1
ATOM 649 O O . TYR A 1 81 ? -0.508 -4.447 -13.597 1.00 91.56 81 TYR A O 1
ATOM 657 N N . PHE A 1 82 ? -0.286 -2.260 -14.017 1.00 90.06 82 PHE A N 1
ATOM 658 C CA . PHE A 1 82 ? -1.690 -2.036 -14.372 1.00 90.06 82 PHE A CA 1
ATOM 659 C C . PHE A 1 82 ? -1.940 -1.847 -15.873 1.00 90.06 82 PHE A C 1
ATOM 661 O O . PHE A 1 82 ? -3.093 -1.865 -16.304 1.00 90.06 82 PHE A O 1
ATOM 668 N N . ILE A 1 83 ? -0.894 -1.667 -16.681 1.00 89.12 83 ILE A N 1
ATOM 669 C CA . ILE A 1 83 ? -1.038 -1.505 -18.132 1.00 89.12 83 ILE A CA 1
ATOM 670 C C . ILE A 1 83 ? -1.400 -2.855 -18.748 1.00 89.12 83 ILE A C 1
ATOM 672 O O . ILE A 1 83 ? -0.703 -3.844 -18.531 1.00 89.12 83 ILE A O 1
ATOM 676 N N . GLU A 1 84 ? -2.494 -2.886 -19.517 1.00 84.94 84 GLU A N 1
ATOM 677 C CA . GLU A 1 84 ? -2.985 -4.095 -20.204 1.00 84.94 84 GLU A CA 1
ATOM 678 C C . GLU A 1 84 ? -3.134 -5.299 -19.254 1.00 84.94 84 GLU A C 1
ATOM 680 O O . GLU A 1 84 ? -2.943 -6.454 -19.637 1.00 84.94 84 GLU A O 1
ATOM 685 N N . ALA A 1 85 ? -3.433 -5.037 -17.981 1.00 85.50 85 ALA A N 1
ATOM 686 C CA . ALA A 1 85 ? -3.445 -6.061 -16.956 1.00 85.50 85 ALA A CA 1
ATOM 687 C C . ALA A 1 85 ? -4.612 -7.041 -17.165 1.00 85.50 85 ALA A C 1
ATOM 689 O O . ALA A 1 85 ? -5.766 -6.655 -17.337 1.00 85.50 85 ALA A O 1
ATOM 690 N N . THR A 1 86 ? -4.294 -8.334 -17.160 1.00 84.19 86 THR A N 1
ATOM 691 C CA . THR A 1 86 ? -5.247 -9.438 -17.306 1.00 84.19 86 THR A CA 1
ATOM 692 C C . THR A 1 86 ? -4.904 -10.553 -16.313 1.00 84.19 86 THR A C 1
ATOM 694 O O . THR A 1 86 ? -3.763 -10.634 -15.841 1.00 84.19 86 THR A O 1
ATOM 697 N N . PRO A 1 87 ? -5.842 -11.465 -16.005 1.00 82.75 87 PRO A N 1
ATOM 698 C CA . PRO A 1 87 ? -5.531 -12.638 -15.187 1.00 82.75 87 PRO A CA 1
ATOM 699 C C . PRO A 1 87 ? -4.409 -13.500 -15.789 1.00 82.75 87 PRO A C 1
ATOM 701 O O . PRO A 1 87 ? -3.551 -13.996 -15.068 1.00 82.75 87 PRO A O 1
ATOM 704 N N . LEU A 1 88 ? -4.354 -13.604 -17.123 1.00 83.38 88 LEU A N 1
ATOM 705 C CA . LEU A 1 88 ? -3.355 -14.401 -17.848 1.00 83.38 88 LEU A CA 1
ATOM 706 C C . LEU A 1 88 ? -1.924 -13.880 -17.684 1.00 83.38 88 LEU A C 1
ATOM 708 O O . LEU A 1 88 ? -0.968 -14.628 -17.861 1.00 83.38 88 LEU A O 1
ATOM 712 N N . ASN A 1 89 ? -1.772 -12.591 -17.382 1.00 85.44 89 ASN A N 1
ATOM 713 C CA . ASN A 1 89 ? -0.479 -11.922 -17.334 1.00 85.44 89 ASN A CA 1
ATOM 714 C C . ASN A 1 89 ? -0.065 -11.520 -15.906 1.00 85.44 89 ASN A C 1
ATOM 716 O O . ASN A 1 89 ? 0.940 -10.841 -15.720 1.00 85.44 89 ASN A O 1
ATOM 720 N N . MET A 1 90 ? -0.818 -11.954 -14.890 1.00 85.31 90 MET A N 1
ATOM 721 C CA . MET A 1 90 ? -0.557 -11.640 -13.482 1.00 85.31 90 MET A CA 1
ATOM 722 C C . MET A 1 90 ? 0.789 -12.179 -12.990 1.00 85.31 90 MET A C 1
ATOM 724 O O . MET A 1 90 ? 1.506 -11.476 -12.283 1.00 85.31 90 MET A O 1
ATOM 728 N N . GLU A 1 91 ? 1.162 -13.392 -13.400 1.00 88.19 91 GLU A N 1
ATOM 729 C CA . GLU A 1 91 ? 2.372 -14.053 -12.908 1.00 88.19 91 GLU A CA 1
ATOM 730 C C . GLU A 1 91 ? 3.641 -13.245 -13.216 1.00 88.19 91 GLU A C 1
ATOM 732 O O . GLU A 1 91 ? 4.392 -12.899 -12.302 1.00 88.19 91 GLU A O 1
ATOM 737 N N . TRP A 1 92 ? 3.879 -12.884 -14.484 1.00 88.50 92 TRP A N 1
ATOM 738 C CA . TRP A 1 92 ? 5.091 -12.137 -14.834 1.00 88.50 92 TRP A CA 1
ATOM 739 C C . TRP A 1 92 ? 5.074 -10.719 -14.259 1.00 88.50 92 TRP A C 1
ATOM 741 O O . TRP A 1 92 ? 6.138 -10.200 -13.918 1.00 88.50 92 TRP A O 1
ATOM 751 N N . ARG A 1 93 ? 3.893 -10.097 -14.113 1.00 90.62 93 ARG A N 1
ATOM 752 C CA . ARG A 1 93 ? 3.748 -8.774 -13.490 1.00 90.62 93 ARG A CA 1
ATOM 753 C C . ARG A 1 93 ? 4.198 -8.804 -12.033 1.00 90.62 93 ARG A C 1
ATOM 755 O O . ARG A 1 93 ? 4.995 -7.960 -11.620 1.00 90.62 93 ARG A O 1
ATOM 762 N N . THR A 1 94 ? 3.762 -9.809 -11.277 1.00 90.81 94 THR A N 1
ATOM 763 C CA . THR A 1 94 ? 4.194 -10.013 -9.888 1.00 90.81 94 THR A CA 1
ATOM 764 C C . THR A 1 94 ? 5.678 -10.375 -9.808 1.00 90.81 94 THR A C 1
ATOM 766 O O . THR A 1 94 ? 6.394 -9.818 -8.977 1.00 90.81 94 THR A O 1
ATOM 769 N N . GLN A 1 95 ? 6.191 -11.221 -10.710 1.00 92.81 95 GLN A N 1
ATOM 770 C CA . GLN A 1 95 ? 7.629 -11.523 -10.774 1.00 92.81 95 GLN A CA 1
ATOM 771 C C . GLN A 1 95 ? 8.474 -10.280 -11.086 1.00 92.81 95 GLN A C 1
ATOM 773 O O . GLN A 1 95 ? 9.568 -10.125 -10.540 1.00 92.81 95 GLN A O 1
ATOM 778 N N . LEU A 1 96 ? 7.991 -9.386 -11.954 1.00 94.50 96 LEU A N 1
ATOM 779 C CA . LEU A 1 96 ? 8.686 -8.143 -12.273 1.00 94.50 96 LEU A CA 1
ATOM 780 C C . LEU A 1 96 ? 8.751 -7.228 -11.051 1.00 94.50 96 LEU A C 1
ATOM 782 O O . LEU A 1 96 ? 9.842 -6.779 -10.706 1.00 94.50 96 LEU A O 1
ATOM 786 N N . LEU A 1 97 ? 7.619 -7.017 -10.365 1.00 95.00 97 LEU A N 1
ATOM 787 C CA . LEU A 1 97 ? 7.597 -6.296 -9.090 1.00 95.00 97 LEU A CA 1
ATOM 788 C C . LEU A 1 97 ? 8.614 -6.903 -8.120 1.00 95.00 97 LEU A C 1
ATOM 790 O O . LEU A 1 97 ? 9.469 -6.189 -7.600 1.00 95.00 97 LEU A O 1
ATOM 794 N N . GLN A 1 98 ? 8.576 -8.223 -7.929 1.00 94.88 98 GLN A N 1
ATOM 795 C CA . GLN A 1 98 ? 9.470 -8.915 -7.009 1.00 94.88 98 GLN A CA 1
ATOM 796 C C . GLN A 1 98 ? 10.942 -8.668 -7.347 1.00 94.88 98 GLN A C 1
ATOM 798 O O . GLN A 1 98 ? 11.720 -8.320 -6.462 1.00 94.88 98 GLN A O 1
ATOM 803 N N . ARG A 1 99 ? 11.342 -8.816 -8.614 1.00 94.88 99 ARG A N 1
ATOM 804 C CA . ARG A 1 99 ? 12.733 -8.583 -9.036 1.00 94.88 99 ARG A CA 1
ATOM 805 C C . ARG A 1 99 ? 13.157 -7.134 -8.838 1.00 94.88 99 ARG A C 1
ATOM 807 O O . ARG A 1 99 ? 14.271 -6.883 -8.393 1.00 94.88 99 ARG A O 1
ATOM 814 N N . THR A 1 100 ? 12.278 -6.187 -9.148 1.00 95.94 100 THR A N 1
ATOM 815 C CA . THR A 1 100 ? 12.574 -4.761 -9.011 1.00 95.94 100 THR A CA 1
ATOM 816 C C . THR A 1 100 ? 12.714 -4.354 -7.548 1.00 95.94 100 THR A C 1
ATOM 818 O O . THR A 1 100 ? 13.700 -3.717 -7.193 1.00 95.94 100 THR A O 1
ATOM 821 N N . PHE A 1 101 ? 11.790 -4.752 -6.674 1.00 94.62 101 PHE A N 1
ATOM 822 C CA . PHE A 1 101 ? 11.854 -4.378 -5.259 1.00 94.62 101 PHE A CA 1
ATOM 823 C C . PHE A 1 101 ? 12.872 -5.185 -4.437 1.00 94.62 101 PHE A C 1
ATOM 825 O O . PHE A 1 101 ? 13.224 -4.738 -3.350 1.00 94.62 101 PHE A O 1
ATOM 832 N N . ASN A 1 102 ? 13.361 -6.329 -4.930 1.00 92.94 102 ASN A N 1
ATOM 833 C CA . ASN A 1 102 ? 14.490 -7.061 -4.332 1.00 92.94 102 ASN A CA 1
ATOM 834 C C . ASN A 1 102 ? 15.863 -6.575 -4.823 1.00 92.94 102 ASN A C 1
ATOM 836 O O . ASN A 1 102 ? 16.882 -7.092 -4.382 1.00 92.94 102 ASN A O 1
ATOM 840 N N . TYR A 1 103 ? 15.916 -5.597 -5.731 1.00 91.44 103 TYR A N 1
ATOM 841 C CA . TYR A 1 103 ? 17.189 -5.060 -6.218 1.00 91.44 103 TYR A CA 1
ATOM 842 C C . TYR A 1 103 ? 17.993 -4.352 -5.113 1.00 91.44 103 TYR A C 1
ATOM 844 O O . TYR A 1 103 ? 19.216 -4.288 -5.177 1.00 91.44 103 TYR A O 1
ATOM 852 N N . THR A 1 104 ? 17.306 -3.802 -4.110 1.00 85.56 104 THR A N 1
ATOM 853 C CA . THR A 1 104 ? 17.914 -3.113 -2.969 1.00 85.56 104 THR A CA 1
ATOM 854 C C . THR A 1 104 ? 17.459 -3.744 -1.665 1.00 85.56 104 THR A C 1
ATOM 856 O O . THR A 1 104 ? 16.277 -4.062 -1.502 1.00 85.56 104 THR A O 1
ATOM 859 N N . ASP A 1 105 ? 18.387 -3.813 -0.712 1.00 82.94 105 ASP A N 1
ATOM 860 C CA . ASP A 1 105 ? 18.080 -4.055 0.695 1.00 82.94 105 ASP A CA 1
ATOM 861 C C . ASP A 1 105 ? 17.130 -2.978 1.237 1.00 82.94 105 ASP A C 1
ATOM 863 O O . ASP A 1 105 ? 16.943 -1.911 0.629 1.00 82.94 105 ASP A O 1
ATOM 867 N N . THR A 1 106 ? 16.562 -3.256 2.413 1.00 79.69 106 THR A N 1
ATOM 868 C CA . THR A 1 106 ? 15.642 -2.358 3.112 1.00 79.69 106 THR A CA 1
ATOM 869 C C . THR A 1 106 ? 16.195 -0.929 3.182 1.00 79.69 106 THR A C 1
ATOM 871 O O . THR A 1 106 ? 17.258 -0.655 3.744 1.00 79.69 106 THR A O 1
ATOM 874 N N . LEU A 1 107 ? 15.443 0.006 2.595 1.00 85.31 107 LEU A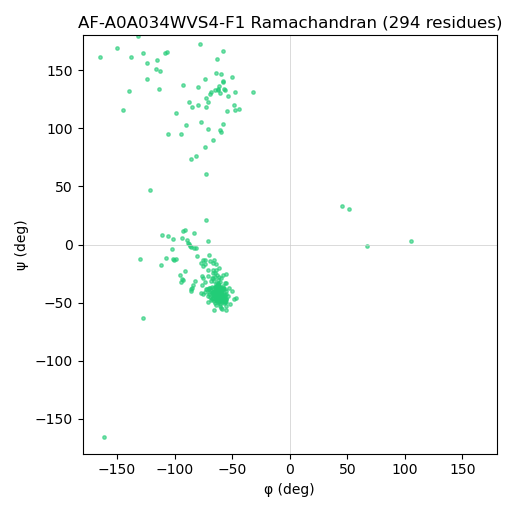 N 1
ATOM 875 C CA . LEU A 1 107 ? 15.832 1.408 2.470 1.00 85.31 107 LEU A CA 1
ATOM 876 C C . LEU A 1 107 ? 15.969 2.100 3.836 1.00 85.31 107 LEU A C 1
ATOM 878 O O . LEU A 1 107 ? 15.202 1.844 4.766 1.00 85.31 107 LEU A O 1
ATOM 882 N N . SER A 1 108 ? 16.891 3.065 3.928 1.00 85.94 108 SER A N 1
ATOM 883 C CA . SER A 1 108 ? 16.956 3.988 5.071 1.00 85.94 108 SER A CA 1
ATOM 884 C C . SER A 1 108 ? 15.680 4.848 5.161 1.00 85.94 108 SER A C 1
ATOM 886 O O . SER A 1 108 ? 15.016 5.047 4.139 1.00 85.94 108 SER A O 1
ATOM 888 N N . PRO A 1 109 ? 15.345 5.438 6.325 1.00 86.25 109 PRO A N 1
ATOM 889 C CA . PRO A 1 109 ? 14.085 6.173 6.495 1.00 86.25 109 PRO A CA 1
ATOM 890 C C . PRO A 1 109 ? 13.863 7.307 5.486 1.00 86.25 109 PRO A C 1
ATOM 892 O O . PRO A 1 109 ? 12.750 7.500 4.998 1.00 86.25 109 PRO A O 1
ATOM 895 N N . MET A 1 110 ? 14.921 8.042 5.130 1.00 87.69 110 MET A N 1
ATOM 896 C CA . MET A 1 110 ? 14.831 9.127 4.147 1.00 87.69 110 MET A CA 1
ATOM 897 C C . MET A 1 110 ? 14.636 8.596 2.721 1.00 87.69 110 MET A C 1
ATOM 899 O O . MET A 1 110 ? 13.868 9.155 1.940 1.00 87.69 110 MET A O 1
ATOM 903 N N . HIS A 1 111 ? 15.303 7.493 2.378 1.00 89.94 111 HIS A N 1
ATOM 904 C CA . HIS A 1 111 ? 15.160 6.861 1.068 1.00 89.94 111 HIS A CA 1
ATOM 905 C C . HIS A 1 111 ? 13.787 6.201 0.913 1.00 89.94 111 HIS A C 1
ATOM 907 O O . HIS A 1 111 ? 13.176 6.302 -0.148 1.00 89.94 111 HIS A O 1
ATOM 913 N N . LEU A 1 112 ? 13.266 5.608 1.989 1.00 91.44 112 LEU A N 1
ATOM 914 C CA . LEU A 1 112 ? 11.910 5.081 2.053 1.00 91.44 112 LEU A CA 1
ATOM 915 C C . LEU A 1 112 ? 10.869 6.190 1.864 1.00 91.44 112 LEU A C 1
ATOM 917 O O . LEU A 1 112 ? 9.937 6.023 1.077 1.00 91.44 112 LEU A O 1
ATOM 921 N N . HIS A 1 113 ? 11.060 7.338 2.524 1.00 91.94 113 HIS A N 1
ATOM 922 C CA . HIS A 1 113 ? 10.229 8.522 2.309 1.00 91.94 113 HIS A CA 1
ATOM 923 C C . HIS A 1 113 ? 10.218 8.948 0.839 1.00 91.94 113 HIS A C 1
ATOM 925 O O . HIS A 1 113 ? 9.150 9.140 0.259 1.00 91.94 113 HIS A O 1
ATOM 931 N N . LEU A 1 114 ? 11.396 9.067 0.221 1.00 92.25 114 LEU A N 1
ATOM 932 C CA . LEU A 1 114 ? 11.519 9.476 -1.176 1.00 92.25 114 LEU A CA 1
ATOM 933 C C . LEU A 1 114 ? 10.839 8.480 -2.126 1.00 92.25 114 LEU A C 1
ATOM 935 O O . LEU A 1 114 ? 10.094 8.898 -3.011 1.00 92.25 114 LEU A O 1
ATOM 939 N N . ALA A 1 115 ? 11.072 7.180 -1.930 1.00 94.31 115 ALA A N 1
ATOM 940 C CA . ALA A 1 115 ? 10.483 6.114 -2.737 1.00 94.31 115 ALA A CA 1
ATOM 941 C C . ALA A 1 115 ? 8.951 6.109 -2.635 1.00 94.31 115 ALA A C 1
ATOM 943 O O . ALA A 1 115 ? 8.261 6.130 -3.655 1.00 94.31 115 ALA A O 1
ATOM 944 N N . THR A 1 116 ? 8.426 6.157 -1.407 1.00 95.38 116 THR A N 1
ATOM 945 C CA . THR A 1 116 ? 6.982 6.182 -1.135 1.00 95.38 116 THR A CA 1
ATOM 946 C C . THR A 1 116 ? 6.345 7.437 -1.717 1.00 95.38 116 THR A C 1
ATOM 948 O O . THR A 1 116 ? 5.341 7.338 -2.415 1.00 95.38 116 THR A O 1
ATOM 951 N N . LYS A 1 117 ? 6.956 8.612 -1.508 1.00 94.62 117 LYS A N 1
ATOM 952 C CA . LYS A 1 117 ? 6.479 9.877 -2.076 1.00 94.62 117 LYS A CA 1
ATOM 953 C C . LYS A 1 117 ? 6.414 9.810 -3.598 1.00 94.62 117 LYS A C 1
ATOM 955 O O . LYS A 1 117 ? 5.397 10.188 -4.161 1.00 94.62 117 LYS A O 1
ATOM 960 N N . ARG A 1 118 ? 7.471 9.319 -4.261 1.00 94.19 118 ARG A N 1
ATOM 961 C CA . ARG A 1 118 ? 7.523 9.198 -5.729 1.00 94.19 118 ARG A CA 1
ATOM 962 C C . ARG A 1 118 ? 6.431 8.276 -6.263 1.00 94.19 118 ARG A C 1
ATOM 964 O O . ARG A 1 118 ? 5.764 8.651 -7.225 1.00 94.19 118 ARG A O 1
ATOM 971 N N . LEU A 1 119 ? 6.239 7.110 -5.643 1.00 94.81 119 LEU A N 1
ATOM 972 C CA . LEU A 1 119 ? 5.158 6.184 -5.991 1.00 94.81 119 LEU A CA 1
ATOM 973 C C . LEU A 1 119 ? 3.793 6.833 -5.801 1.00 94.81 119 LEU A C 1
ATOM 975 O O . LEU A 1 119 ? 3.007 6.867 -6.741 1.00 94.81 119 LEU A O 1
ATOM 979 N N . TRP A 1 120 ? 3.556 7.416 -4.627 1.00 94.50 120 TRP A N 1
ATOM 980 C CA . TRP A 1 120 ? 2.306 8.088 -4.302 1.00 94.50 120 TRP A CA 1
ATOM 981 C C . TRP A 1 120 ? 1.961 9.173 -5.322 1.00 94.50 120 TRP A C 1
ATOM 983 O O . TRP A 1 120 ? 0.927 9.093 -5.971 1.00 94.50 120 TRP A O 1
ATOM 993 N N . THR A 1 121 ? 2.854 10.142 -5.538 1.00 92.00 121 THR A N 1
ATOM 994 C CA . THR A 1 121 ? 2.590 11.273 -6.442 1.00 92.00 121 THR A CA 1
ATOM 995 C C . THR A 1 121 ? 2.459 10.863 -7.905 1.00 92.00 121 THR A C 1
ATOM 997 O O . THR A 1 121 ? 1.875 11.599 -8.691 1.00 92.00 121 THR A O 1
ATOM 1000 N N . SER A 1 122 ? 3.051 9.730 -8.290 1.00 90.94 122 SER A N 1
ATOM 1001 C CA . SER A 1 122 ? 3.011 9.256 -9.675 1.00 90.94 122 SER A CA 1
ATOM 1002 C C . SER A 1 122 ? 1.759 8.435 -9.965 1.00 90.94 122 SER A C 1
ATOM 1004 O O . SER A 1 122 ? 1.183 8.583 -11.038 1.00 90.94 122 SER A O 1
ATOM 1006 N N . LEU A 1 123 ? 1.347 7.594 -9.015 1.00 89.69 123 LEU A N 1
ATOM 1007 C CA . LEU A 1 123 ? 0.206 6.695 -9.162 1.00 89.69 123 LEU A CA 1
ATOM 1008 C C . LEU A 1 123 ? -1.115 7.382 -8.793 1.00 89.69 123 LEU A C 1
ATOM 1010 O O . LEU A 1 123 ? -2.115 7.206 -9.474 1.00 89.69 123 LEU A O 1
ATOM 1014 N N . LYS A 1 124 ? -1.135 8.227 -7.760 1.00 89.75 124 LYS A N 1
ATOM 1015 C CA . LYS A 1 124 ? -2.341 8.940 -7.320 1.00 89.75 124 LYS A CA 1
ATOM 1016 C C . LYS A 1 124 ? -2.590 10.190 -8.178 1.00 89.75 124 LYS A C 1
ATOM 1018 O O . LYS A 1 124 ? -2.345 11.309 -7.727 1.00 89.75 124 LYS A O 1
ATOM 1023 N N . LYS A 1 125 ? -3.086 10.028 -9.410 1.00 83.06 125 LYS A N 1
ATOM 1024 C CA . LYS A 1 125 ? -3.474 11.167 -10.275 1.00 83.06 125 LYS A CA 1
ATOM 1025 C C . LYS A 1 125 ? -4.953 11.525 -10.135 1.00 83.06 125 LYS A C 1
ATOM 1027 O O . LYS A 1 125 ? -5.327 12.685 -10.297 1.00 83.06 125 LYS A O 1
ATOM 1032 N N . LYS A 1 126 ? -5.789 10.535 -9.833 1.00 80.75 126 LYS A N 1
ATOM 1033 C CA . LYS A 1 126 ? -7.241 10.638 -9.662 1.00 80.75 126 LYS A CA 1
ATOM 1034 C C . LYS A 1 126 ? -7.656 10.040 -8.323 1.00 80.75 126 LYS A C 1
ATOM 1036 O O . LYS A 1 126 ? -6.909 9.302 -7.677 1.00 80.75 126 LYS A O 1
ATOM 1041 N N . GLU A 1 127 ? -8.875 10.339 -7.886 1.00 69.31 127 GLU A N 1
ATOM 1042 C CA . GLU A 1 127 ? -9.456 9.731 -6.682 1.00 69.31 127 GLU A CA 1
ATOM 1043 C C . GLU A 1 127 ? -9.552 8.208 -6.785 1.00 69.31 127 GLU A C 1
ATOM 1045 O O . GLU A 1 127 ? -9.152 7.505 -5.860 1.00 69.31 127 GLU A O 1
ATOM 1050 N N . THR A 1 128 ? -9.949 7.708 -7.954 1.00 68.50 128 THR A N 1
ATOM 1051 C CA . THR A 1 128 ? -10.121 6.280 -8.257 1.00 68.50 128 THR A CA 1
ATOM 1052 C C . THR A 1 128 ? -8.828 5.465 -8.191 1.00 68.50 128 THR A C 1
ATOM 1054 O O . THR A 1 128 ? -8.882 4.262 -7.955 1.00 68.50 128 THR A O 1
ATOM 1057 N N . ASP A 1 129 ? -7.660 6.095 -8.328 1.00 82.81 129 ASP A N 1
ATOM 1058 C CA . ASP A 1 129 ? -6.374 5.384 -8.374 1.00 82.81 129 ASP A CA 1
ATOM 1059 C C . ASP A 1 129 ? -5.992 4.753 -7.025 1.00 82.81 129 ASP A C 1
ATOM 1061 O O . ASP A 1 129 ? -5.124 3.881 -6.972 1.00 82.81 129 ASP A O 1
ATOM 1065 N N . VAL A 1 130 ? -6.671 5.137 -5.934 1.00 86.50 130 VAL A N 1
ATOM 1066 C CA . VAL A 1 130 ? -6.475 4.534 -4.606 1.00 86.50 130 VAL A CA 1
ATOM 1067 C C . VAL A 1 130 ? -6.727 3.030 -4.636 1.00 86.50 130 VAL A C 1
ATOM 1069 O O . VAL A 1 130 ? -5.982 2.295 -3.998 1.00 86.50 130 VAL A O 1
ATOM 1072 N N . PHE A 1 131 ? -7.705 2.546 -5.408 1.00 86.56 131 PHE A N 1
ATOM 1073 C CA . PHE A 1 131 ? -7.970 1.108 -5.520 1.00 86.56 131 PHE A CA 1
ATOM 1074 C C . PHE A 1 131 ? -6.796 0.354 -6.148 1.00 86.56 131 PHE A C 1
ATOM 1076 O O . PHE A 1 131 ? -6.391 -0.688 -5.635 1.00 86.56 131 PHE A O 1
ATOM 1083 N N . ASN A 1 132 ? -6.184 0.925 -7.188 1.00 88.12 132 ASN A N 1
ATOM 1084 C CA . ASN A 1 132 ? -4.979 0.364 -7.794 1.00 88.12 132 ASN A CA 1
ATOM 1085 C C . ASN A 1 132 ? -3.803 0.400 -6.811 1.00 88.12 132 ASN A C 1
ATOM 1087 O O . ASN A 1 132 ? -3.076 -0.577 -6.682 1.00 88.12 132 ASN A O 1
ATOM 1091 N N . ILE A 1 133 ? -3.630 1.486 -6.055 1.00 92.31 133 ILE A N 1
ATOM 1092 C CA . ILE A 1 133 ? -2.566 1.564 -5.042 1.00 92.31 133 ILE A CA 1
ATOM 1093 C C . ILE A 1 133 ? -2.782 0.525 -3.931 1.00 92.31 133 ILE A C 1
ATOM 1095 O O . ILE A 1 133 ? -1.818 -0.118 -3.514 1.00 92.31 133 ILE A O 1
ATOM 1099 N N . LEU A 1 134 ? -4.024 0.320 -3.477 1.00 92.12 134 LEU A N 1
ATOM 1100 C CA . LEU A 1 134 ? -4.367 -0.731 -2.515 1.00 92.12 134 LEU A CA 1
ATOM 1101 C C . LEU A 1 134 ? -4.026 -2.120 -3.060 1.00 92.12 134 LEU A C 1
ATOM 1103 O O . LEU A 1 134 ? -3.429 -2.920 -2.340 1.00 92.12 134 LEU A O 1
ATOM 1107 N N . GLU A 1 135 ? -4.369 -2.397 -4.319 1.00 88.75 135 GLU A N 1
ATOM 1108 C CA . GLU A 1 135 ? -4.033 -3.668 -4.963 1.00 88.75 135 GLU A CA 1
ATOM 1109 C C . GLU A 1 135 ? -2.521 -3.868 -5.056 1.00 88.75 135 GLU A C 1
ATOM 1111 O O . GLU A 1 135 ? -1.997 -4.898 -4.633 1.00 88.75 135 GLU A O 1
ATOM 1116 N N . LEU A 1 136 ? -1.797 -2.845 -5.514 1.00 91.88 136 LEU A N 1
ATOM 1117 C CA . LEU A 1 136 ? -0.342 -2.881 -5.584 1.00 91.88 136 LEU A CA 1
ATOM 1118 C C . LEU A 1 136 ? 0.273 -3.172 -4.208 1.00 91.88 136 LEU A C 1
ATOM 1120 O O . LEU A 1 136 ? 1.179 -3.994 -4.107 1.00 91.88 136 LEU A O 1
ATOM 1124 N N . CYS A 1 137 ? -0.238 -2.552 -3.140 1.00 94.19 137 CYS A N 1
ATOM 1125 C CA . CYS A 1 137 ? 0.230 -2.796 -1.776 1.00 94.19 137 CYS A CA 1
ATOM 1126 C C . CYS A 1 137 ? 0.010 -4.248 -1.324 1.00 94.19 137 CYS A C 1
ATOM 1128 O O . CYS A 1 137 ? 0.909 -4.821 -0.708 1.00 94.19 137 CYS A O 1
ATOM 1130 N N . ASN A 1 138 ? -1.132 -4.861 -1.660 1.00 90.31 138 ASN A N 1
ATOM 1131 C CA . ASN A 1 138 ? -1.404 -6.270 -1.337 1.00 90.31 138 ASN A CA 1
ATOM 1132 C C . ASN A 1 138 ? -0.409 -7.216 -2.019 1.00 90.31 138 ASN A C 1
ATOM 1134 O O . ASN A 1 138 ? -0.032 -8.229 -1.441 1.00 90.31 138 ASN A O 1
ATOM 1138 N N . GLN A 1 139 ? 0.053 -6.880 -3.224 1.00 89.88 139 GLN A N 1
ATOM 1139 C CA . GLN A 1 139 ? 1.108 -7.642 -3.896 1.00 89.88 139 GLN A CA 1
ATOM 1140 C C . GLN A 1 139 ? 2.482 -7.345 -3.283 1.00 89.88 139 GLN A C 1
ATOM 1142 O O . GLN A 1 139 ? 3.280 -8.248 -3.046 1.00 89.88 139 GLN A O 1
ATOM 1147 N N . MET A 1 140 ? 2.761 -6.074 -2.986 1.00 92.38 140 MET A N 1
ATOM 1148 C CA . MET A 1 140 ? 4.043 -5.617 -2.447 1.00 92.38 140 MET A CA 1
ATOM 1149 C C . MET A 1 140 ? 4.376 -6.217 -1.076 1.00 92.38 140 MET A C 1
ATOM 1151 O O . MET A 1 140 ? 5.546 -6.470 -0.795 1.00 92.38 140 MET A O 1
ATOM 1155 N N . VAL A 1 141 ? 3.374 -6.478 -0.235 1.00 90.25 141 VAL A N 1
ATOM 1156 C CA . VAL A 1 141 ? 3.583 -6.981 1.132 1.00 90.25 141 VAL A CA 1
ATOM 1157 C C . VAL A 1 141 ? 4.310 -8.330 1.185 1.00 90.25 141 VAL A C 1
ATOM 1159 O O . VAL A 1 141 ? 5.088 -8.568 2.113 1.00 90.25 141 VAL A O 1
ATOM 1162 N N . ILE A 1 142 ? 4.098 -9.191 0.182 1.00 87.88 142 ILE A N 1
ATOM 1163 C CA . ILE A 1 142 ? 4.591 -10.578 0.161 1.00 87.88 142 ILE A CA 1
ATOM 1164 C C . ILE A 1 142 ? 5.842 -10.794 -0.704 1.00 87.88 142 ILE A C 1
ATOM 1166 O O . ILE A 1 142 ? 6.453 -11.856 -0.622 1.00 87.88 142 ILE A O 1
ATOM 1170 N N . ILE A 1 143 ? 6.227 -9.832 -1.550 1.00 89.06 143 ILE A N 1
ATOM 1171 C CA . ILE A 1 143 ? 7.286 -10.043 -2.558 1.00 89.06 143 ILE A CA 1
ATOM 1172 C C . ILE A 1 143 ? 8.692 -9.630 -2.099 1.00 89.06 143 ILE A C 1
ATOM 1174 O O . ILE A 1 143 ? 9.673 -10.199 -2.585 1.00 89.06 143 ILE A O 1
ATOM 1178 N N . SER A 1 144 ? 8.812 -8.632 -1.216 1.00 89.56 144 SER A N 1
ATOM 1179 C CA . SER A 1 144 ? 10.086 -8.229 -0.604 1.00 89.56 144 SER A CA 1
ATOM 1180 C C . SER A 1 144 ? 9.897 -7.341 0.625 1.00 89.56 144 SER A C 1
ATOM 1182 O O . SER A 1 144 ? 8.861 -6.696 0.793 1.00 89.56 144 SER A O 1
ATOM 1184 N N . GLU A 1 145 ? 10.933 -7.242 1.457 1.00 89.38 145 GLU A N 1
ATOM 1185 C CA . GLU A 1 145 ? 10.965 -6.347 2.621 1.00 89.38 145 GLU A CA 1
ATOM 1186 C C . GLU A 1 145 ? 10.860 -4.871 2.224 1.00 89.38 145 GLU A C 1
ATOM 1188 O O . GLU A 1 145 ? 10.082 -4.116 2.808 1.00 89.38 145 GLU A O 1
ATOM 1193 N N . THR A 1 146 ? 11.609 -4.452 1.199 1.00 91.75 146 THR A N 1
ATOM 1194 C CA . THR A 1 146 ? 11.565 -3.079 0.680 1.00 91.75 146 THR A CA 1
ATOM 1195 C C . THR A 1 146 ? 10.170 -2.739 0.157 1.00 91.75 146 THR A C 1
ATOM 1197 O O . THR A 1 146 ? 9.634 -1.673 0.472 1.00 91.75 146 THR A O 1
ATOM 1200 N N . ALA A 1 147 ? 9.553 -3.650 -0.604 1.00 93.44 147 ALA A N 1
ATOM 1201 C CA . ALA A 1 147 ? 8.188 -3.485 -1.092 1.00 93.44 147 ALA A CA 1
ATOM 1202 C C . ALA A 1 147 ? 7.199 -3.390 0.075 1.00 93.44 147 ALA A C 1
ATOM 1204 O O . ALA A 1 147 ? 6.368 -2.480 0.123 1.00 93.44 147 ALA A O 1
ATOM 1205 N N . ARG A 1 148 ? 7.344 -4.254 1.079 1.00 92.81 148 ARG A N 1
ATOM 1206 C CA . ARG A 1 148 ? 6.536 -4.194 2.291 1.00 92.81 148 ARG A CA 1
ATOM 1207 C C . ARG A 1 148 ? 6.679 -2.866 3.027 1.00 92.81 148 ARG A C 1
ATOM 1209 O O . ARG A 1 148 ? 5.669 -2.245 3.343 1.00 92.81 148 ARG A O 1
ATOM 1216 N N . ALA A 1 149 ? 7.893 -2.392 3.278 1.00 92.94 149 ALA A N 1
ATOM 1217 C CA . ALA A 1 149 ? 8.104 -1.122 3.968 1.00 92.94 149 ALA A CA 1
ATOM 1218 C C . ALA A 1 149 ? 7.409 0.041 3.236 1.00 92.94 149 ALA A C 1
ATOM 1220 O O . ALA A 1 149 ? 6.712 0.844 3.861 1.00 92.94 149 ALA A O 1
ATOM 1221 N N . ILE A 1 150 ? 7.533 0.086 1.905 1.00 94.94 150 ILE A N 1
ATOM 1222 C CA . ILE A 1 150 ? 6.878 1.092 1.058 1.00 94.94 150 ILE A CA 1
ATOM 1223 C C . ILE A 1 150 ? 5.353 0.960 1.130 1.00 94.94 150 ILE A C 1
ATOM 1225 O O . ILE A 1 150 ? 4.666 1.955 1.342 1.00 94.94 150 ILE A O 1
ATOM 1229 N N . SER A 1 151 ? 4.812 -0.251 1.004 1.00 95.31 151 SER A N 1
ATOM 1230 C CA . SER A 1 151 ? 3.364 -0.490 1.060 1.00 95.31 151 SER A CA 1
ATOM 1231 C C . SER A 1 151 ? 2.742 -0.099 2.408 1.00 95.31 151 SER A C 1
ATOM 1233 O O . SER A 1 151 ? 1.677 0.512 2.431 1.00 95.31 151 SER A O 1
ATOM 1235 N N . ILE A 1 152 ? 3.430 -0.335 3.535 1.00 94.44 152 ILE A N 1
ATOM 1236 C CA . ILE A 1 152 ? 2.994 0.151 4.855 1.00 94.44 152 ILE A CA 1
ATOM 1237 C C . ILE A 1 152 ? 2.933 1.683 4.859 1.00 94.44 152 ILE A C 1
ATOM 1239 O O . ILE A 1 152 ? 1.967 2.269 5.346 1.00 94.44 152 ILE A O 1
ATOM 1243 N N . CYS A 1 153 ? 3.941 2.348 4.289 1.00 95.06 153 CYS A N 1
ATOM 1244 C CA . CYS A 1 153 ? 3.983 3.808 4.207 1.00 95.06 153 CYS A CA 1
ATOM 1245 C C . CYS A 1 153 ? 2.891 4.373 3.276 1.00 95.06 153 CYS A C 1
ATOM 1247 O O . CYS A 1 153 ? 2.295 5.404 3.594 1.00 95.06 153 CYS A O 1
ATOM 1249 N N . LEU A 1 154 ? 2.571 3.692 2.170 1.00 96.25 154 LEU A N 1
ATOM 1250 C CA . LEU A 1 154 ? 1.444 4.038 1.294 1.00 96.25 154 LEU A CA 1
ATOM 1251 C C . LEU A 1 154 ? 0.103 3.891 2.025 1.00 96.25 154 LEU A C 1
ATOM 1253 O O . LEU A 1 154 ? -0.728 4.789 1.949 1.00 96.25 154 LEU A O 1
ATOM 1257 N N . MET A 1 155 ? -0.083 2.829 2.809 1.00 95.81 155 MET A N 1
ATOM 1258 C CA . MET A 1 155 ? -1.300 2.613 3.604 1.00 95.81 155 MET A CA 1
ATOM 1259 C C . MET A 1 155 ? -1.501 3.699 4.663 1.00 95.81 155 MET A C 1
ATOM 1261 O O . MET A 1 155 ? -2.598 4.237 4.799 1.00 95.81 155 MET A O 1
ATOM 1265 N N . TRP A 1 156 ? -0.430 4.106 5.351 1.00 95.50 156 TRP A N 1
ATOM 1266 C CA . TRP A 1 156 ? -0.468 5.274 6.237 1.00 95.50 156 TRP A CA 1
ATOM 1267 C C . TRP A 1 156 ? -0.778 6.575 5.498 1.00 95.50 156 TRP A C 1
ATOM 1269 O O . TRP A 1 156 ? -1.434 7.445 6.060 1.00 95.50 156 TRP A O 1
ATOM 1279 N N . THR A 1 157 ? -0.312 6.716 4.257 1.00 95.19 157 THR A N 1
ATOM 1280 C CA . THR A 1 157 ? -0.589 7.896 3.429 1.00 95.19 157 THR A CA 1
ATOM 1281 C C . THR A 1 157 ? -2.068 7.970 3.058 1.00 95.19 157 THR A C 1
ATOM 1283 O O . THR A 1 157 ? -2.677 9.017 3.256 1.00 95.19 157 THR A O 1
ATOM 1286 N N . ILE A 1 158 ? -2.661 6.854 2.620 1.00 94.69 158 ILE A N 1
ATOM 1287 C CA . ILE A 1 158 ? -4.100 6.763 2.330 1.00 94.69 158 ILE A CA 1
ATOM 1288 C C . ILE A 1 158 ? -4.912 7.068 3.591 1.00 94.69 158 ILE A C 1
ATOM 1290 O O . ILE A 1 158 ? -5.848 7.859 3.539 1.00 94.69 158 ILE A O 1
ATOM 1294 N N . LEU A 1 159 ? -4.533 6.493 4.739 1.00 95.06 159 LEU A N 1
ATOM 1295 C CA . LEU A 1 159 ? -5.210 6.784 6.003 1.00 95.06 159 LEU A CA 1
ATOM 1296 C C . LEU A 1 159 ? -5.148 8.277 6.341 1.00 95.06 159 LEU A C 1
ATOM 1298 O O . LEU A 1 159 ? -6.157 8.846 6.727 1.00 95.06 159 LEU A O 1
ATOM 1302 N N . SER A 1 160 ? -3.983 8.906 6.166 1.00 93.88 160 SER A N 1
ATOM 1303 C CA . SER A 1 160 ? -3.797 10.343 6.380 1.00 93.88 160 SER A CA 1
ATOM 1304 C C . SER A 1 160 ? -4.721 11.204 5.517 1.00 93.88 160 SER A C 1
ATOM 1306 O O . SER A 1 160 ? -5.183 12.230 6.008 1.00 93.88 160 SER A O 1
ATOM 1308 N N . GLU A 1 161 ? -4.990 10.813 4.266 1.00 91.81 161 GLU A N 1
ATOM 1309 C CA . GLU A 1 161 ? -5.973 11.511 3.426 1.00 91.81 161 GLU A CA 1
ATOM 1310 C C . GLU A 1 161 ? -7.394 11.345 3.966 1.00 91.81 161 GLU A C 1
ATOM 1312 O O . GLU A 1 161 ? -8.111 12.331 4.086 1.00 91.81 161 GLU A O 1
ATOM 1317 N N . ILE A 1 162 ? -7.782 10.121 4.343 1.00 92.31 162 ILE A N 1
ATOM 1318 C CA . ILE A 1 162 ? -9.128 9.828 4.864 1.00 92.31 162 ILE A CA 1
ATOM 1319 C C . ILE A 1 162 ? -9.387 10.551 6.189 1.00 92.31 162 ILE A C 1
ATOM 1321 O O . ILE A 1 162 ? -10.493 11.018 6.430 1.00 92.31 162 ILE A O 1
ATOM 1325 N N . THR A 1 163 ? -8.382 10.631 7.062 1.00 92.50 163 THR A N 1
ATOM 1326 C CA . THR A 1 163 ? -8.501 11.244 8.394 1.00 92.50 163 THR A CA 1
ATOM 1327 C C . THR A 1 163 ? -8.109 12.720 8.408 1.00 92.50 163 THR A C 1
ATOM 1329 O O . THR A 1 163 ? -7.843 13.262 9.485 1.00 92.50 163 THR A O 1
ATOM 1332 N N . GLU A 1 164 ? -7.943 13.333 7.229 1.00 89.69 164 GLU A N 1
ATOM 1333 C CA . GLU A 1 164 ? -7.498 14.722 7.032 1.00 89.69 164 GLU A CA 1
ATOM 1334 C C . GLU A 1 164 ? -6.285 15.108 7.900 1.00 89.69 164 GLU A C 1
ATOM 1336 O O . GLU A 1 164 ? -6.120 16.234 8.370 1.00 89.69 164 GLU A O 1
ATOM 1341 N N . THR A 1 165 ? -5.404 14.139 8.152 1.00 87.69 165 THR A N 1
ATOM 1342 C CA . THR A 1 165 ? -4.271 14.298 9.059 1.00 87.69 165 THR A CA 1
ATOM 1343 C C . THR A 1 165 ? -3.021 14.591 8.239 1.00 87.69 165 THR A C 1
ATOM 1345 O O . THR A 1 165 ? -2.543 13.693 7.531 1.00 87.69 165 THR A O 1
ATOM 1348 N N . PRO A 1 166 ? -2.437 15.801 8.341 1.00 77.50 166 PRO A N 1
ATOM 1349 C CA . PRO A 1 166 ? -1.339 16.210 7.479 1.00 77.50 166 PRO A CA 1
ATOM 1350 C C . PRO A 1 166 ? -0.165 15.229 7.551 1.00 77.50 166 PRO A C 1
ATOM 1352 O O . PRO A 1 166 ? 0.277 14.788 8.620 1.00 77.50 166 PRO A O 1
ATOM 1355 N N . SER A 1 167 ? 0.340 14.863 6.374 1.00 70.81 167 SER A N 1
ATOM 1356 C CA . SER A 1 167 ? 1.500 13.993 6.236 1.00 70.81 167 SER A CA 1
ATOM 1357 C C . SER A 1 167 ? 2.711 14.803 5.804 1.00 70.81 167 SER A C 1
ATOM 1359 O O . SER A 1 167 ? 2.921 15.061 4.623 1.00 70.81 167 SER A O 1
ATOM 1361 N N . GLU A 1 168 ? 3.522 15.212 6.780 1.00 71.31 168 GLU A N 1
ATOM 1362 C CA . GLU A 1 168 ? 4.796 15.890 6.512 1.00 71.31 168 GLU A CA 1
ATOM 1363 C C . GLU A 1 168 ? 5.807 14.938 5.854 1.00 71.31 168 GLU A C 1
ATOM 1365 O O . GLU A 1 168 ? 6.648 15.354 5.056 1.00 71.31 168 GLU A O 1
ATOM 1370 N N . MET A 1 169 ? 5.699 13.635 6.147 1.00 82.62 169 MET A N 1
ATOM 1371 C CA . MET A 1 169 ? 6.557 12.597 5.589 1.00 82.62 169 MET A CA 1
ATOM 1372 C C . MET A 1 169 ? 5.779 11.323 5.237 1.00 82.62 169 MET A C 1
ATOM 1374 O O . MET A 1 169 ? 5.060 10.761 6.055 1.00 82.62 169 MET A O 1
ATOM 1378 N N . TYR A 1 170 ? 6.024 10.812 4.028 1.00 84.88 170 TYR A N 1
ATOM 1379 C CA . TYR A 1 170 ? 5.610 9.493 3.534 1.00 84.88 170 TYR A CA 1
ATOM 1380 C C . TYR A 1 170 ? 6.428 8.350 4.166 1.00 84.88 170 TYR A C 1
ATOM 1382 O O . TYR A 1 170 ? 7.179 7.663 3.479 1.00 84.88 170 TYR A O 1
ATOM 1390 N N . CYS A 1 171 ? 6.376 8.197 5.486 1.00 83.56 171 CYS A N 1
ATOM 1391 C CA . CYS A 1 171 ? 7.179 7.222 6.226 1.00 83.56 171 CYS A CA 1
ATOM 1392 C C . CYS A 1 171 ? 6.331 6.403 7.208 1.00 83.56 171 CYS A C 1
ATOM 1394 O O . CYS A 1 171 ? 5.120 6.594 7.330 1.00 83.56 171 CYS A O 1
ATOM 1396 N N . PHE A 1 172 ? 6.982 5.479 7.919 1.0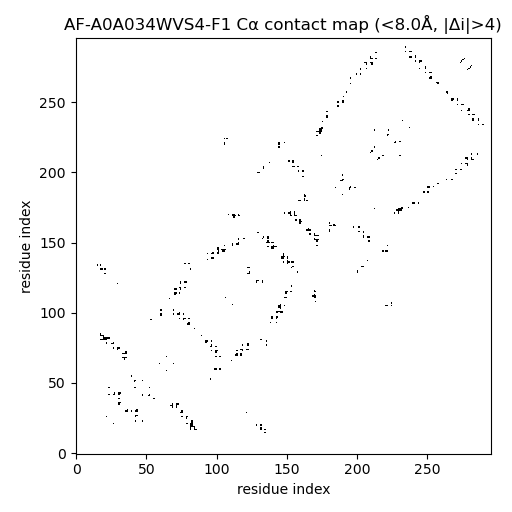0 85.00 172 PHE A N 1
ATOM 1397 C CA . PHE A 1 172 ? 6.332 4.730 8.982 1.00 85.00 172 PHE A CA 1
ATOM 1398 C C . PHE A 1 172 ? 5.776 5.665 10.060 1.00 85.00 172 PHE A C 1
ATOM 1400 O O . PHE A 1 172 ? 6.433 6.613 10.499 1.00 85.00 172 PHE A O 1
ATOM 1407 N N . ARG A 1 173 ? 4.588 5.325 10.558 1.00 88.75 173 ARG A N 1
ATOM 1408 C CA . ARG A 1 173 ? 3.994 5.920 11.757 1.00 88.75 173 ARG A CA 1
ATOM 1409 C C . ARG A 1 173 ? 3.934 4.871 12.855 1.00 88.75 173 ARG A C 1
ATOM 1411 O O . ARG A 1 173 ? 3.864 3.674 12.585 1.00 88.75 173 ARG A O 1
ATOM 1418 N N . GLN A 1 174 ? 4.036 5.312 14.107 1.00 90.88 174 GLN A N 1
ATOM 1419 C CA . GLN A 1 174 ? 3.890 4.395 15.235 1.00 90.88 174 GLN A CA 1
ATOM 1420 C C . GLN A 1 174 ? 2.488 3.808 15.205 1.00 90.88 174 GLN A C 1
ATOM 1422 O O . GLN A 1 174 ? 1.529 4.567 15.099 1.00 90.88 174 GLN A O 1
ATOM 1427 N N . PHE A 1 175 ? 2.355 2.491 15.352 1.00 92.94 175 PHE A N 1
ATOM 1428 C CA . PHE A 1 175 ? 1.040 1.857 15.297 1.00 92.94 175 PHE A CA 1
ATOM 1429 C C . PHE A 1 175 ? 0.053 2.444 16.314 1.00 92.94 175 PHE A C 1
ATOM 1431 O O . PHE A 1 175 ? -1.120 2.628 16.009 1.00 92.94 175 PHE A O 1
ATOM 1438 N N . MET A 1 176 ? 0.546 2.867 17.481 1.00 91.75 176 MET A N 1
ATOM 1439 C CA . MET A 1 176 ? -0.271 3.532 18.500 1.00 91.75 176 MET A CA 1
ATOM 1440 C C . MET A 1 176 ? -0.908 4.861 18.045 1.00 91.75 176 MET A C 1
ATOM 1442 O O . MET A 1 176 ? -1.902 5.279 18.632 1.00 91.75 176 MET A O 1
ATOM 1446 N N . LYS A 1 177 ? -0.389 5.510 16.990 1.00 92.25 177 LYS A N 1
ATOM 1447 C CA . LYS A 1 177 ? -1.001 6.705 16.377 1.00 92.25 177 LYS A CA 1
ATOM 1448 C C . LYS A 1 177 ? -2.256 6.393 15.563 1.00 92.25 177 LYS A C 1
ATOM 1450 O O . LYS A 1 177 ? -2.993 7.320 15.249 1.00 92.25 177 LYS A O 1
ATOM 1455 N N . LEU A 1 178 ? -2.521 5.121 15.250 1.00 95.00 178 LEU A N 1
ATOM 1456 C CA . LEU A 1 178 ? -3.693 4.721 14.471 1.00 95.00 178 LEU A CA 1
ATOM 1457 C C . LEU A 1 178 ? -4.988 5.231 15.108 1.00 95.00 178 LEU A C 1
ATOM 1459 O O . LEU A 1 178 ? -5.786 5.876 14.443 1.00 95.00 178 LEU A O 1
ATOM 1463 N N . LEU A 1 179 ? -5.164 4.996 16.409 1.00 94.75 179 LEU A N 1
ATOM 1464 C CA . LEU A 1 179 ? -6.388 5.380 17.112 1.00 94.75 179 LEU A CA 1
ATOM 1465 C C . LEU A 1 179 ? -6.588 6.903 17.152 1.00 94.75 179 LEU A C 1
ATOM 1467 O O . LEU A 1 179 ? -7.710 7.374 17.022 1.00 94.75 179 LEU A O 1
ATOM 1471 N N . GLU A 1 180 ? -5.505 7.672 17.293 1.00 93.12 180 GLU A N 1
ATOM 1472 C CA . GLU A 1 180 ? -5.550 9.139 17.237 1.00 93.12 180 GLU A CA 1
ATOM 1473 C C . GLU A 1 180 ? -6.065 9.629 15.881 1.00 93.12 180 GLU A C 1
ATOM 1475 O O . GLU A 1 180 ? -6.937 10.486 15.845 1.00 93.12 180 GLU A O 1
ATOM 1480 N N . MET A 1 181 ? -5.583 9.044 14.780 1.00 94.44 181 MET A N 1
ATOM 1481 C CA . MET A 1 181 ? -6.043 9.393 13.432 1.00 94.44 181 MET A CA 1
ATOM 1482 C C . MET A 1 181 ? -7.505 8.991 13.211 1.00 94.44 181 MET A C 1
ATOM 1484 O O . MET A 1 181 ? -8.283 9.769 12.672 1.00 94.44 181 MET A O 1
ATOM 1488 N N . LEU A 1 182 ? -7.898 7.798 13.660 1.00 95.38 182 LEU A N 1
ATOM 1489 C CA . LEU A 1 182 ? -9.268 7.301 13.506 1.00 95.38 182 LEU A CA 1
ATOM 1490 C C . LEU A 1 182 ? -10.302 8.111 14.288 1.00 95.38 182 LEU A C 1
ATOM 1492 O O . LEU A 1 182 ? -11.435 8.248 13.839 1.00 95.38 182 LEU A O 1
ATOM 1496 N N . ASN A 1 183 ? -9.916 8.675 15.431 1.00 93.75 183 ASN A N 1
ATOM 1497 C CA . ASN A 1 183 ? -10.791 9.537 16.225 1.00 93.75 183 ASN A CA 1
ATOM 1498 C C . ASN A 1 183 ? -11.074 10.899 15.568 1.00 93.75 183 ASN A C 1
ATOM 1500 O O . ASN A 1 183 ? -11.934 11.619 16.065 1.00 93.75 183 ASN A O 1
ATOM 1504 N N . ASN A 1 184 ? -10.384 11.251 14.477 1.00 93.00 184 ASN A N 1
ATOM 1505 C CA . ASN A 1 184 ? -10.693 1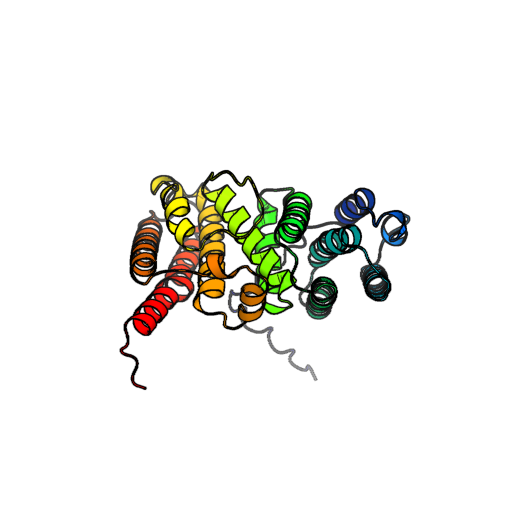2.451 13.696 1.00 93.00 184 ASN A CA 1
ATOM 1506 C C . ASN A 1 184 ? -11.869 12.244 12.729 1.00 93.00 184 ASN A C 1
ATOM 1508 O O . ASN A 1 184 ? -12.331 13.212 12.137 1.00 93.00 184 ASN A O 1
ATOM 1512 N N . ILE A 1 185 ? -12.334 11.005 12.540 1.00 92.00 185 ILE A N 1
ATOM 1513 C CA . ILE A 1 185 ? -13.453 10.711 11.645 1.00 92.00 185 ILE A CA 1
ATOM 1514 C C . ILE A 1 185 ? -14.766 10.853 12.420 1.00 92.00 185 ILE A C 1
ATOM 1516 O O . ILE A 1 185 ? -14.985 10.161 13.417 1.00 92.00 185 ILE A O 1
ATOM 1520 N N . GLU A 1 186 ? -15.653 11.723 11.943 1.00 88.62 186 GLU A N 1
ATOM 1521 C CA . GLU A 1 186 ? -16.997 11.883 12.500 1.00 88.62 186 GLU A CA 1
ATOM 1522 C C . GLU A 1 186 ? -17.892 10.690 12.119 1.00 88.62 186 GLU A C 1
ATOM 1524 O O . GLU A 1 186 ? -17.811 10.142 11.015 1.00 88.62 186 GLU A O 1
ATOM 1529 N N . ASN A 1 187 ? -18.759 10.256 13.040 1.00 86.56 187 ASN A N 1
ATOM 1530 C CA . ASN A 1 187 ? -19.629 9.100 12.796 1.00 86.56 187 ASN A CA 1
ATOM 1531 C C . ASN A 1 187 ? -20.614 9.378 11.658 1.00 86.56 187 ASN A C 1
ATOM 1533 O O . ASN A 1 187 ? -20.922 8.479 10.882 1.00 86.56 187 ASN A O 1
ATOM 1537 N N . GLU A 1 188 ? -21.084 10.616 11.560 1.00 86.06 188 GLU A N 1
ATOM 1538 C CA . GLU A 1 188 ? -21.997 11.100 10.535 1.00 86.06 188 GLU A CA 1
ATOM 1539 C C . GLU A 1 188 ? -21.403 10.883 9.135 1.00 86.06 188 GLU A C 1
ATOM 1541 O O . GLU A 1 188 ? -22.051 10.273 8.283 1.00 86.06 188 GLU A O 1
ATOM 1546 N N . THR A 1 189 ? -20.127 11.238 8.941 1.00 87.12 189 THR A N 1
ATOM 1547 C CA . THR A 1 189 ? -19.387 11.032 7.685 1.00 87.12 189 THR A CA 1
ATOM 1548 C C . THR A 1 189 ? -19.354 9.560 7.272 1.00 87.12 189 THR A C 1
ATOM 1550 O O . THR A 1 189 ? -19.490 9.235 6.095 1.00 87.12 189 THR A O 1
ATOM 1553 N N . LEU A 1 190 ? -19.209 8.641 8.231 1.00 86.38 190 LEU A N 1
ATOM 1554 C CA . LEU A 1 190 ? -19.166 7.198 7.966 1.00 86.38 190 LEU A CA 1
ATOM 1555 C C . LEU A 1 190 ? -20.528 6.622 7.548 1.00 86.38 190 LEU A C 1
ATOM 1557 O O . LEU A 1 190 ? -20.585 5.549 6.942 1.00 86.38 190 LEU A O 1
ATOM 1561 N N . GLN A 1 191 ? -21.623 7.305 7.884 1.00 86.12 191 GLN A N 1
ATOM 1562 C CA . GLN A 1 191 ? -22.981 6.847 7.590 1.00 86.12 191 GLN A CA 1
ATOM 1563 C C . GLN A 1 191 ? -23.511 7.349 6.245 1.00 86.12 191 GLN A C 1
ATOM 1565 O O . GLN A 1 191 ? -24.395 6.710 5.666 1.00 86.12 191 GLN A O 1
ATOM 1570 N N . GLU A 1 192 ? -22.959 8.443 5.725 1.00 85.75 192 GLU A N 1
ATOM 1571 C CA . GLU A 1 192 ? -23.347 9.034 4.445 1.00 85.75 192 GLU A CA 1
ATOM 1572 C C . GLU A 1 192 ? -23.211 8.036 3.278 1.00 85.75 192 GLU A C 1
ATOM 1574 O O . GLU A 1 192 ? -22.226 7.306 3.142 1.00 85.75 192 GLU A O 1
ATOM 1579 N N . GLU A 1 193 ? -24.236 7.977 2.421 1.00 79.94 193 GLU A N 1
ATOM 1580 C CA . GLU A 1 193 ? -24.306 7.037 1.291 1.00 79.94 193 GLU A CA 1
ATOM 1581 C C . GLU A 1 193 ? -23.171 7.286 0.284 1.00 79.94 193 GLU A C 1
ATOM 1583 O O . GLU A 1 193 ? -22.524 6.339 -0.173 1.00 79.94 193 GLU A O 1
ATOM 1588 N N . GLU A 1 194 ? -22.853 8.557 0.033 1.00 83.31 194 GLU A N 1
ATOM 1589 C CA . GLU A 1 194 ? -21.765 8.988 -0.852 1.00 83.31 194 GLU A CA 1
ATOM 1590 C C . GLU A 1 194 ? -20.373 8.550 -0.372 1.00 83.31 194 GLU A C 1
ATOM 1592 O O . GLU A 1 194 ? -19.493 8.269 -1.191 1.00 83.31 194 GLU A O 1
ATOM 1597 N N . ASN A 1 195 ? -20.201 8.352 0.938 1.00 86.94 195 ASN A N 1
ATOM 1598 C CA . ASN A 1 195 ? -18.922 7.973 1.534 1.00 86.94 195 ASN A CA 1
ATOM 1599 C C . ASN A 1 195 ? -18.698 6.458 1.596 1.00 86.94 195 ASN A C 1
ATOM 1601 O O . ASN A 1 195 ? -17.635 6.019 2.036 1.00 86.94 195 ASN A O 1
ATOM 1605 N N . THR A 1 196 ? -19.627 5.630 1.101 1.00 83.81 196 THR A N 1
ATOM 1606 C CA . THR A 1 196 ? -19.505 4.155 1.142 1.00 83.81 196 THR A CA 1
ATOM 1607 C C . THR A 1 196 ? -18.174 3.658 0.555 1.00 83.81 196 THR A C 1
ATOM 1609 O O . THR A 1 196 ? -17.553 2.740 1.092 1.00 83.81 196 THR A O 1
ATOM 1612 N N . LYS A 1 197 ? -17.680 4.295 -0.516 1.00 83.12 197 LYS A N 1
ATOM 1613 C CA . LYS A 1 197 ? -16.376 3.961 -1.118 1.00 83.12 197 LYS A CA 1
ATOM 1614 C C . LYS A 1 197 ? -15.200 4.306 -0.203 1.00 83.12 197 LYS A C 1
ATOM 1616 O O . LYS A 1 197 ? -14.272 3.510 -0.090 1.00 83.12 197 LYS A O 1
ATOM 1621 N N . ILE A 1 198 ? -15.244 5.460 0.461 1.00 88.06 198 ILE A N 1
ATOM 1622 C CA . ILE A 1 198 ? -14.216 5.888 1.421 1.00 88.06 198 ILE A CA 1
ATOM 1623 C C . ILE A 1 198 ? -14.199 4.935 2.619 1.00 88.06 198 ILE A C 1
ATOM 1625 O O . ILE A 1 198 ? -13.131 4.484 3.024 1.00 88.06 198 ILE A O 1
ATOM 1629 N N . VAL A 1 199 ? -15.375 4.546 3.122 1.00 90.69 199 VAL A N 1
ATOM 1630 C CA . VAL A 1 199 ? -15.524 3.544 4.189 1.00 90.69 199 VAL A CA 1
ATOM 1631 C C . VAL A 1 199 ? -14.906 2.207 3.775 1.00 90.69 199 VAL A C 1
ATOM 1633 O O . VAL A 1 199 ? -14.154 1.610 4.546 1.00 90.69 199 VAL A O 1
ATOM 1636 N N . TYR A 1 200 ? -15.163 1.746 2.549 1.00 89.00 200 TYR A N 1
ATOM 1637 C CA . TYR A 1 200 ? -14.542 0.528 2.031 1.00 89.00 200 TYR A CA 1
ATOM 1638 C C . TYR A 1 200 ? -13.008 0.636 1.999 1.00 89.00 200 TYR A C 1
ATOM 1640 O O . TYR A 1 200 ? -12.317 -0.257 2.492 1.00 89.00 200 TYR A O 1
ATOM 1648 N N . ILE A 1 201 ? -12.462 1.741 1.478 1.00 91.06 201 ILE A N 1
ATOM 1649 C CA . ILE A 1 201 ? -11.011 1.992 1.448 1.00 91.06 201 ILE A CA 1
ATOM 1650 C C . ILE A 1 201 ? -10.441 1.995 2.874 1.00 91.06 201 ILE A C 1
ATOM 1652 O O . ILE A 1 201 ? -9.449 1.312 3.127 1.00 91.06 201 ILE A O 1
ATOM 1656 N N . LEU A 1 202 ? -11.084 2.692 3.817 1.00 95.06 202 LEU A N 1
ATOM 1657 C CA . LEU A 1 202 ? -10.685 2.736 5.226 1.00 95.06 202 LEU A CA 1
ATOM 1658 C C . LEU A 1 202 ? -10.583 1.329 5.822 1.00 95.06 202 LEU A C 1
ATOM 1660 O O . LEU A 1 202 ? -9.581 0.990 6.446 1.00 95.06 202 LEU A O 1
ATOM 1664 N N . VAL A 1 203 ? -11.587 0.483 5.591 1.00 94.50 203 VAL A N 1
ATOM 1665 C CA . VAL A 1 203 ? -11.619 -0.899 6.092 1.00 94.50 203 VAL A CA 1
ATOM 1666 C C . VAL A 1 203 ? -10.490 -1.736 5.494 1.00 94.50 203 VAL A C 1
ATOM 1668 O O . VAL A 1 203 ? -9.836 -2.489 6.220 1.00 94.50 203 VAL A O 1
ATOM 1671 N N . ARG A 1 204 ? -10.202 -1.576 4.197 1.00 93.94 204 ARG A N 1
ATOM 1672 C CA . ARG A 1 204 ? -9.073 -2.255 3.541 1.00 93.94 204 ARG A CA 1
ATOM 1673 C C . ARG A 1 204 ? -7.731 -1.806 4.118 1.00 93.94 204 ARG A C 1
ATOM 1675 O O . ARG A 1 204 ? -6.900 -2.661 4.417 1.00 93.94 204 ARG A O 1
ATOM 1682 N N . VAL A 1 205 ? -7.542 -0.504 4.337 1.00 95.69 205 VAL A N 1
ATOM 1683 C CA . VAL A 1 205 ? -6.327 0.058 4.954 1.00 95.69 205 VAL A CA 1
ATOM 1684 C C . VAL A 1 205 ? -6.156 -0.432 6.392 1.00 95.69 205 VAL A C 1
ATOM 1686 O O . VAL A 1 205 ? -5.065 -0.856 6.773 1.00 95.69 205 VAL A O 1
ATOM 1689 N N . LEU A 1 206 ? -7.226 -0.422 7.189 1.00 96.25 206 LEU A N 1
ATOM 1690 C CA . LEU A 1 206 ? -7.203 -0.899 8.572 1.00 96.25 206 LEU A CA 1
ATOM 1691 C C . LEU A 1 206 ? -6.856 -2.375 8.656 1.00 96.25 206 LEU A C 1
ATOM 1693 O O . LEU A 1 206 ? -5.950 -2.755 9.396 1.00 96.25 206 LEU A O 1
ATOM 1697 N N . SER A 1 207 ? -7.546 -3.192 7.866 1.00 94.81 207 SER A N 1
ATOM 1698 C CA . SER A 1 207 ? -7.272 -4.618 7.771 1.00 94.81 207 SER A CA 1
ATOM 1699 C C . SER A 1 207 ? -5.814 -4.861 7.392 1.00 94.81 207 SER A C 1
ATOM 1701 O O . SER A 1 207 ? -5.133 -5.621 8.075 1.00 94.81 207 SER A O 1
ATOM 1703 N N . TYR A 1 208 ? -5.295 -4.150 6.391 1.00 94.62 208 TYR A N 1
ATOM 1704 C CA . TYR A 1 208 ? -3.899 -4.261 5.992 1.00 94.62 208 TYR A CA 1
ATOM 1705 C C . TYR A 1 208 ? -2.929 -3.918 7.133 1.00 94.62 208 TYR A C 1
ATOM 1707 O O . TYR A 1 208 ? -2.085 -4.737 7.493 1.00 94.62 208 TYR A O 1
ATOM 1715 N N . LEU A 1 209 ? -3.052 -2.724 7.727 1.00 94.75 209 LEU A N 1
ATOM 1716 C CA . LEU A 1 209 ? -2.132 -2.255 8.769 1.00 94.75 209 LEU A CA 1
ATOM 1717 C C . LEU A 1 209 ? -2.157 -3.168 10.000 1.00 94.75 209 LEU A C 1
ATOM 1719 O O . LEU A 1 209 ? -1.102 -3.487 10.544 1.00 94.75 209 LEU A O 1
ATOM 1723 N N . ILE A 1 210 ? -3.343 -3.614 10.420 1.00 94.56 210 ILE A N 1
ATOM 1724 C CA . ILE A 1 210 ? -3.509 -4.509 11.568 1.00 94.56 210 ILE A CA 1
ATOM 1725 C C . ILE A 1 210 ? -2.859 -5.864 11.285 1.00 94.56 210 ILE A C 1
ATOM 1727 O O . ILE A 1 210 ? -2.045 -6.315 12.089 1.00 94.56 210 ILE A O 1
ATOM 1731 N N . ASN A 1 211 ? -3.153 -6.490 10.142 1.00 91.50 211 ASN A N 1
ATOM 1732 C CA . ASN A 1 211 ? -2.599 -7.806 9.812 1.00 91.50 211 ASN A CA 1
ATOM 1733 C C . ASN A 1 211 ? -1.077 -7.753 9.659 1.00 91.50 211 ASN A C 1
ATOM 1735 O O . ASN A 1 211 ? -0.368 -8.556 10.268 1.00 91.50 211 ASN A O 1
ATOM 1739 N N . VAL A 1 212 ? -0.560 -6.763 8.926 1.00 90.19 212 VAL A N 1
ATOM 1740 C CA . VAL A 1 212 ? 0.886 -6.617 8.733 1.00 90.19 212 VAL A CA 1
ATOM 1741 C C . VAL A 1 212 ? 1.603 -6.365 10.053 1.00 90.19 212 VAL A C 1
ATOM 1743 O O . VAL A 1 212 ? 2.686 -6.893 10.249 1.00 90.19 212 VAL A O 1
ATOM 1746 N N . ILE A 1 213 ? 1.038 -5.598 10.988 1.00 90.06 213 ILE A N 1
ATOM 1747 C CA . ILE A 1 213 ? 1.733 -5.264 12.243 1.00 90.06 213 ILE A CA 1
ATOM 1748 C C . ILE A 1 213 ? 1.577 -6.356 13.311 1.00 90.06 213 ILE A C 1
ATOM 1750 O O . ILE A 1 213 ? 2.502 -6.569 14.101 1.00 90.06 213 ILE A O 1
ATOM 1754 N N . LEU A 1 214 ? 0.426 -7.032 13.375 1.00 89.50 214 LEU A N 1
ATOM 1755 C CA . LEU A 1 214 ? 0.116 -7.983 14.450 1.00 89.50 214 LEU A CA 1
ATOM 1756 C C . LEU A 1 214 ? 0.440 -9.437 14.112 1.00 89.50 214 LEU A C 1
ATOM 1758 O O . LEU A 1 214 ? 0.792 -10.187 15.024 1.00 89.50 214 LEU A O 1
ATOM 1762 N N . CYS A 1 215 ? 0.317 -9.831 12.846 1.00 77.62 215 CYS A N 1
ATOM 1763 C CA . CYS A 1 215 ? 0.362 -11.236 12.437 1.00 77.62 215 CYS A CA 1
ATOM 1764 C C . CYS A 1 215 ? 1.605 -11.592 11.620 1.00 77.62 215 CYS A C 1
ATOM 1766 O O . CYS A 1 215 ? 1.932 -12.770 11.494 1.00 77.62 215 CYS A O 1
ATOM 1768 N N . ASP A 1 216 ? 2.301 -10.605 11.060 1.00 70.50 216 ASP A N 1
ATOM 1769 C CA . ASP A 1 216 ? 3.360 -10.879 10.099 1.00 70.50 216 ASP A CA 1
ATOM 1770 C C . ASP A 1 216 ? 4.732 -11.055 10.773 1.00 70.50 216 ASP A C 1
ATOM 1772 O O . ASP A 1 216 ? 5.409 -10.097 11.165 1.00 70.50 216 ASP A O 1
ATOM 1776 N N . ALA A 1 217 ? 5.151 -12.317 10.886 1.00 68.62 217 ALA A N 1
ATOM 1777 C CA . ALA A 1 217 ? 6.472 -12.702 11.379 1.00 68.62 217 ALA A CA 1
ATOM 1778 C C . ALA A 1 217 ? 7.618 -12.220 10.469 1.00 68.62 217 ALA A C 1
ATOM 1780 O O . ALA A 1 217 ? 8.762 -12.155 10.907 1.00 68.62 217 ALA A O 1
ATOM 1781 N N . GLN A 1 218 ? 7.339 -11.835 9.222 1.00 73.38 218 GLN A N 1
ATOM 1782 C CA . GLN A 1 218 ? 8.355 -11.415 8.253 1.00 73.38 218 GLN A CA 1
ATOM 1783 C C . GLN A 1 218 ? 8.750 -9.926 8.424 1.00 73.38 218 GLN A C 1
ATOM 1785 O O . GLN A 1 218 ? 9.468 -9.364 7.603 1.00 73.38 218 GLN A O 1
ATOM 1790 N N . ASN A 1 219 ? 8.323 -9.260 9.507 1.00 82.94 219 ASN A N 1
ATOM 1791 C CA . ASN A 1 219 ? 8.777 -7.903 9.850 1.00 82.94 219 ASN A CA 1
ATOM 1792 C C . ASN A 1 219 ? 10.130 -7.860 10.574 1.00 82.94 219 ASN A C 1
ATOM 1794 O O . ASN A 1 219 ? 10.611 -6.769 10.890 1.00 82.94 219 ASN A O 1
ATOM 1798 N N . GLU A 1 220 ? 10.741 -9.006 10.886 1.00 82.62 220 GLU A N 1
ATOM 1799 C CA . GLU A 1 220 ? 12.000 -9.052 11.636 1.00 82.62 220 GLU A CA 1
ATOM 1800 C C . GLU A 1 220 ? 13.108 -8.218 10.993 1.00 82.62 220 GLU A C 1
ATOM 1802 O O . GLU A 1 220 ? 13.808 -7.486 11.693 1.00 82.62 220 GLU A O 1
ATOM 1807 N N . ASP A 1 221 ? 13.250 -8.282 9.675 1.00 81.38 221 ASP A N 1
ATOM 1808 C CA . ASP A 1 221 ? 14.335 -7.601 8.972 1.00 81.38 221 ASP A CA 1
ATOM 1809 C C . ASP A 1 221 ? 14.080 -6.094 8.848 1.00 81.38 221 ASP A C 1
ATOM 1811 O O . ASP A 1 221 ? 14.983 -5.290 9.093 1.00 81.38 221 ASP A O 1
ATOM 1815 N N . ILE A 1 222 ? 12.817 -5.685 8.684 1.00 85.44 222 ILE A N 1
ATOM 1816 C CA . ILE A 1 222 ? 12.400 -4.281 8.828 1.00 85.44 222 ILE A CA 1
ATOM 1817 C C . ILE A 1 222 ? 12.713 -3.779 10.252 1.00 85.44 222 ILE A C 1
ATOM 1819 O O . ILE A 1 222 ? 13.238 -2.679 10.446 1.00 85.44 222 ILE A O 1
ATOM 1823 N N . ILE A 1 223 ? 12.451 -4.585 11.283 1.00 85.44 223 ILE A N 1
ATOM 1824 C CA . ILE A 1 223 ? 12.772 -4.240 12.675 1.00 85.44 223 ILE A CA 1
ATOM 1825 C C . ILE A 1 223 ? 14.291 -4.097 12.871 1.00 85.44 223 ILE A C 1
ATOM 1827 O O . ILE A 1 223 ? 14.721 -3.128 13.511 1.00 85.44 223 ILE A O 1
ATOM 1831 N N . LYS A 1 224 ? 15.097 -5.011 12.310 1.00 82.56 224 LYS A N 1
ATOM 1832 C CA . LYS A 1 224 ? 16.573 -4.965 12.339 1.00 82.56 224 LYS A CA 1
ATOM 1833 C C . LYS A 1 224 ? 17.124 -3.745 11.595 1.00 82.56 224 LYS A C 1
ATOM 1835 O O . LYS A 1 224 ? 18.095 -3.155 12.062 1.00 82.56 224 LYS A O 1
ATOM 1840 N N . ALA A 1 225 ? 16.462 -3.304 10.525 1.00 79.62 225 ALA A N 1
ATOM 1841 C CA . ALA A 1 225 ? 16.809 -2.101 9.765 1.00 79.62 225 ALA A CA 1
ATOM 1842 C C . ALA A 1 225 ? 16.515 -0.775 10.506 1.00 79.62 225 ALA A C 1
ATOM 1844 O O . ALA A 1 225 ? 16.731 0.306 9.960 1.00 79.62 225 ALA A O 1
ATOM 1845 N N . GLY A 1 226 ? 16.049 -0.833 11.762 1.00 81.50 226 GLY A N 1
ATOM 1846 C CA . GLY A 1 226 ? 15.885 0.333 12.639 1.00 81.50 226 GLY A CA 1
ATOM 1847 C C . GLY A 1 226 ? 14.439 0.788 12.838 1.00 81.50 226 GLY A C 1
ATOM 1848 O O . GLY A 1 226 ? 14.193 1.754 13.560 1.00 81.50 226 GLY A O 1
ATOM 1849 N N . TYR A 1 227 ? 13.460 0.075 12.277 1.00 84.56 227 TYR A N 1
ATOM 1850 C CA . TYR A 1 227 ? 12.045 0.460 12.319 1.00 84.56 227 TYR A CA 1
ATOM 1851 C C . TYR A 1 227 ? 11.271 -0.119 13.519 1.00 84.56 227 TYR A C 1
ATOM 1853 O O . TYR A 1 227 ? 10.046 -0.031 13.587 1.00 84.56 227 TYR A O 1
ATOM 1861 N N . ARG A 1 228 ? 11.958 -0.675 14.527 1.00 84.69 228 ARG A N 1
ATOM 1862 C CA . ARG A 1 228 ? 11.330 -1.349 15.682 1.00 84.69 228 ARG A CA 1
ATOM 1863 C C . ARG A 1 228 ? 10.230 -0.543 16.374 1.00 84.69 228 ARG A C 1
ATOM 1865 O O . ARG A 1 228 ? 9.236 -1.114 16.810 1.00 84.69 228 ARG A O 1
ATOM 1872 N N . MET A 1 229 ? 10.420 0.767 16.533 1.00 84.50 229 MET A N 1
ATOM 1873 C CA . MET A 1 229 ? 9.482 1.609 17.287 1.00 84.50 229 MET A CA 1
ATOM 1874 C C . MET A 1 229 ? 8.114 1.732 16.608 1.00 84.50 229 MET A C 1
ATOM 1876 O O . MET A 1 229 ? 7.132 2.002 17.292 1.00 84.50 229 MET A O 1
ATOM 1880 N N . TYR A 1 230 ? 8.034 1.493 15.297 1.00 86.06 230 TYR A N 1
ATOM 1881 C CA . TYR A 1 230 ? 6.793 1.606 14.536 1.00 86.06 230 TYR A CA 1
ATOM 1882 C C . TYR A 1 230 ? 5.843 0.423 14.761 1.00 86.06 230 TYR A C 1
ATOM 1884 O O . TYR A 1 230 ? 4.630 0.603 14.726 1.00 86.06 230 TYR A O 1
ATOM 1892 N N . PHE A 1 231 ? 6.393 -0.744 15.107 1.00 87.69 231 PHE A N 1
ATOM 1893 C CA . PHE A 1 231 ? 5.653 -1.977 15.398 1.00 87.69 231 PHE A CA 1
ATOM 1894 C C . PHE A 1 231 ? 5.343 -2.160 16.891 1.00 87.69 231 PHE A C 1
ATOM 1896 O O . PHE A 1 231 ? 4.843 -3.204 17.300 1.00 87.69 231 PHE A O 1
ATOM 1903 N N . LYS A 1 232 ? 5.661 -1.174 17.742 1.00 88.12 232 LYS A N 1
ATOM 1904 C CA . LYS A 1 232 ? 5.367 -1.252 19.178 1.00 88.12 232 LYS A CA 1
ATOM 1905 C C . LYS A 1 232 ? 3.904 -0.924 19.463 1.00 88.12 232 LYS A C 1
ATOM 1907 O O . LYS A 1 232 ? 3.380 0.085 18.997 1.00 88.12 232 LYS A O 1
ATOM 1912 N N . TYR A 1 233 ? 3.294 -1.734 20.321 1.00 92.38 233 TYR A N 1
ATOM 1913 C CA . TYR A 1 233 ? 1.945 -1.546 20.845 1.00 92.38 233 TYR A CA 1
ATOM 1914 C C . TYR A 1 233 ? 1.820 -2.138 22.251 1.00 92.38 233 TYR A C 1
ATOM 1916 O O . TYR A 1 233 ? 2.707 -2.844 22.730 1.00 92.38 233 TYR A O 1
ATOM 1924 N N . THR A 1 234 ? 0.712 -1.830 22.924 1.00 92.56 234 THR A N 1
ATOM 1925 C CA . THR A 1 234 ? 0.384 -2.353 24.256 1.00 92.56 234 THR A CA 1
ATOM 1926 C C . THR A 1 234 ? -0.972 -3.053 24.228 1.00 92.56 234 THR A C 1
ATOM 1928 O O . THR A 1 234 ? -1.821 -2.718 23.404 1.00 92.56 234 THR A O 1
ATOM 1931 N N . SER A 1 235 ? -1.213 -3.982 25.160 1.00 92.88 235 SER A N 1
ATOM 1932 C CA . SER A 1 235 ? -2.526 -4.639 25.294 1.00 92.88 235 SER A CA 1
ATOM 1933 C C . SER A 1 235 ? -3.652 -3.619 25.538 1.00 92.88 235 SER A C 1
ATOM 1935 O O . SER A 1 235 ? -4.726 -3.730 24.955 1.00 92.88 235 SER A O 1
ATOM 1937 N N . SER A 1 236 ? -3.390 -2.567 26.327 1.00 94.69 236 SER A N 1
ATOM 1938 C CA . SER A 1 236 ? -4.352 -1.475 26.555 1.00 94.69 236 SER A CA 1
ATOM 1939 C C . SER A 1 236 ? -4.725 -0.755 25.256 1.00 94.69 236 SER A C 1
ATOM 1941 O O . SER A 1 236 ? -5.906 -0.540 24.990 1.00 94.69 236 SER A O 1
ATOM 1943 N N . PHE A 1 237 ? -3.733 -0.438 24.419 1.00 96.00 237 PHE A N 1
ATOM 1944 C CA . PHE A 1 237 ? -3.973 0.164 23.109 1.00 96.00 237 PHE A CA 1
ATOM 1945 C C . PHE A 1 237 ? -4.811 -0.752 22.206 1.00 96.00 237 PHE A C 1
ATOM 1947 O O . PHE A 1 237 ? -5.791 -0.290 21.628 1.00 96.00 237 PHE A O 1
ATOM 1954 N N . LEU A 1 238 ? -4.484 -2.049 22.126 1.00 96.56 238 LEU A N 1
ATOM 1955 C CA . LEU A 1 238 ? -5.243 -2.989 21.293 1.00 96.56 238 LEU A CA 1
ATOM 1956 C C . LEU A 1 238 ? -6.704 -3.111 21.740 1.00 96.56 238 LEU A C 1
ATOM 1958 O O . LEU A 1 238 ? -7.588 -3.149 20.894 1.00 96.56 238 LEU A O 1
ATOM 1962 N N . LYS A 1 239 ? -6.979 -3.102 23.051 1.00 96.94 239 LYS A N 1
ATOM 1963 C CA . LYS A 1 239 ? -8.354 -3.107 23.582 1.00 96.94 239 LYS A CA 1
ATOM 1964 C C . LYS A 1 239 ? -9.132 -1.846 23.198 1.00 96.94 239 LYS A C 1
ATOM 1966 O O . LYS A 1 239 ? -10.312 -1.934 22.874 1.00 96.94 239 LYS A O 1
ATOM 1971 N N . GLN A 1 240 ? -8.483 -0.682 23.215 1.00 97.75 240 GLN A N 1
ATOM 1972 C CA . GLN A 1 240 ? -9.110 0.568 22.773 1.00 97.75 240 GLN A CA 1
ATOM 1973 C C . GLN A 1 240 ? -9.393 0.551 21.268 1.00 97.75 240 GLN A C 1
ATOM 1975 O O . GLN A 1 240 ? -10.486 0.931 20.854 1.00 97.75 240 GLN A O 1
ATOM 1980 N N . LEU A 1 241 ? -8.440 0.064 20.467 1.00 97.62 241 LEU A N 1
ATOM 1981 C CA . LEU A 1 241 ? -8.610 -0.095 19.025 1.00 97.62 241 LEU A CA 1
ATOM 1982 C C . LEU A 1 241 ? -9.733 -1.088 18.694 1.00 97.62 241 LEU A C 1
ATOM 1984 O O . LEU A 1 241 ? -10.576 -0.783 17.859 1.00 97.62 241 LEU A O 1
ATOM 1988 N N . LEU A 1 242 ? -9.802 -2.224 19.396 1.00 97.88 242 LEU A N 1
ATOM 1989 C CA . LEU A 1 242 ? -10.887 -3.200 19.268 1.00 97.88 242 LEU A CA 1
ATOM 1990 C C . LEU A 1 242 ? -12.251 -2.556 19.538 1.00 97.88 242 LEU A C 1
ATOM 1992 O O . LEU A 1 242 ? -13.147 -2.660 18.706 1.00 97.88 242 LEU A O 1
ATOM 1996 N N . ASN A 1 243 ? -12.391 -1.831 20.651 1.00 97.75 243 ASN A N 1
ATOM 1997 C CA . ASN A 1 243 ? -13.633 -1.129 20.976 1.00 97.75 243 ASN A CA 1
ATOM 1998 C C . ASN A 1 243 ? -13.999 -0.078 19.912 1.00 97.75 243 ASN A C 1
ATOM 2000 O O . ASN A 1 243 ? -15.173 0.072 19.574 1.00 97.75 243 ASN A O 1
ATOM 2004 N N . TRP A 1 244 ? -13.013 0.635 19.356 1.00 97.12 244 TRP A N 1
ATOM 2005 C CA . TRP A 1 244 ? -13.253 1.545 18.235 1.00 97.12 244 TRP A CA 1
ATOM 2006 C C . TRP A 1 244 ? -13.795 0.786 17.015 1.00 97.12 244 TRP A C 1
ATOM 2008 O O . TRP A 1 244 ? -14.833 1.169 16.485 1.00 97.12 244 TRP A O 1
ATOM 2018 N N . CYS A 1 245 ? -13.170 -0.330 16.621 1.00 97.06 245 CYS A N 1
ATOM 2019 C CA . CYS A 1 245 ? -13.605 -1.140 15.477 1.00 97.06 245 CYS A CA 1
ATOM 2020 C C . CYS A 1 245 ? -14.997 -1.765 15.675 1.00 97.06 245 CYS A C 1
ATOM 2022 O O . CYS A 1 245 ? -15.783 -1.819 14.731 1.00 97.06 245 CYS A O 1
ATOM 2024 N N . GLU A 1 246 ? -15.332 -2.203 16.890 1.00 96.62 246 GLU A N 1
ATOM 2025 C CA . GLU A 1 246 ? -16.669 -2.707 17.224 1.00 96.62 246 GLU A CA 1
ATOM 2026 C C . GLU A 1 246 ? -17.737 -1.614 17.117 1.00 96.62 246 GLU A C 1
ATOM 2028 O O . GLU A 1 246 ? -18.831 -1.864 16.607 1.00 96.62 246 GLU A O 1
ATOM 2033 N N . ASN A 1 247 ? -17.434 -0.397 17.576 1.00 95.25 247 ASN A N 1
ATOM 2034 C CA . ASN A 1 247 ? -18.347 0.737 17.448 1.00 95.25 247 ASN A CA 1
ATOM 2035 C C . ASN A 1 247 ? -18.471 1.187 15.995 1.00 95.25 247 ASN A C 1
ATOM 2037 O O . ASN A 1 247 ? -19.586 1.385 15.526 1.00 95.25 247 ASN A O 1
ATOM 2041 N N . PHE A 1 248 ? -17.361 1.243 15.262 1.00 94.75 248 PHE A N 1
ATOM 2042 C CA . PHE A 1 248 ? -17.350 1.524 13.833 1.00 94.75 248 PHE A CA 1
ATOM 2043 C C . PHE A 1 248 ? -18.233 0.540 13.058 1.00 94.75 248 PHE A C 1
ATOM 2045 O O . PHE A 1 248 ? -19.102 0.961 12.297 1.00 94.75 248 PHE A O 1
ATOM 2052 N N . LYS A 1 249 ? -18.103 -0.767 13.322 1.00 94.06 249 LYS A N 1
ATOM 2053 C CA . LYS A 1 249 ? -18.977 -1.785 12.727 1.00 94.06 249 LYS A CA 1
ATOM 2054 C C . LYS A 1 249 ? -20.455 -1.504 13.020 1.00 94.06 249 LYS A C 1
ATOM 2056 O O . LYS A 1 249 ? -21.256 -1.497 12.091 1.00 94.06 249 LYS A O 1
ATOM 2061 N N . LYS A 1 250 ? -20.816 -1.221 14.280 1.00 92.44 250 LYS A N 1
ATOM 2062 C CA . LYS A 1 250 ? -22.201 -0.876 14.665 1.00 92.44 250 LYS A CA 1
ATOM 2063 C C . LYS A 1 250 ? -22.705 0.375 13.938 1.00 92.44 250 LYS A C 1
ATOM 2065 O O . LYS A 1 250 ? -23.863 0.415 13.525 1.00 92.44 250 LYS A O 1
ATOM 2070 N N . THR A 1 251 ? -21.855 1.387 13.764 1.00 91.44 251 THR A N 1
ATOM 2071 C CA . THR A 1 251 ? -22.180 2.605 13.008 1.00 91.44 251 THR A CA 1
ATOM 2072 C C . THR A 1 251 ? -22.527 2.274 11.555 1.00 91.44 251 THR A C 1
ATOM 2074 O O . THR A 1 251 ? -23.535 2.769 11.053 1.00 91.44 251 THR A O 1
ATOM 2077 N N . ILE A 1 252 ? -21.770 1.383 10.904 1.00 88.81 252 ILE A N 1
ATOM 2078 C CA . ILE A 1 252 ? -22.056 0.940 9.529 1.00 88.81 252 ILE A CA 1
ATOM 2079 C C . ILE A 1 252 ? -23.305 0.045 9.461 1.00 88.81 252 ILE A C 1
ATOM 2081 O O . ILE A 1 252 ? -24.164 0.279 8.613 1.00 88.81 252 ILE A O 1
ATOM 2085 N N . ASP A 1 253 ? -23.456 -0.919 10.376 1.00 85.12 253 ASP A N 1
ATOM 2086 C CA . ASP A 1 253 ? -24.617 -1.827 10.446 1.00 85.12 253 ASP A CA 1
ATOM 2087 C C . ASP A 1 253 ? -25.943 -1.080 10.701 1.00 85.12 253 ASP A C 1
ATOM 2089 O O . ASP A 1 253 ? -27.008 -1.517 10.265 1.00 85.12 253 ASP A O 1
ATOM 2093 N N . SER A 1 254 ? -25.893 0.047 11.418 1.00 84.31 254 SER A N 1
ATOM 2094 C CA . SER A 1 254 ? -27.067 0.876 11.735 1.00 84.31 254 SER A CA 1
ATOM 2095 C C . SER A 1 254 ? -27.463 1.852 10.627 1.00 84.31 254 SER A C 1
ATOM 2097 O O . SER A 1 254 ? -28.486 2.533 10.755 1.00 84.31 254 SER A O 1
ATOM 2099 N N . CYS A 1 255 ? -26.698 1.920 9.534 1.00 78.12 255 CYS A N 1
ATOM 2100 C CA . CYS A 1 255 ? -27.034 2.781 8.411 1.00 78.12 255 CYS A CA 1
ATOM 2101 C C . CYS A 1 255 ? -28.376 2.361 7.788 1.00 78.12 255 CYS A C 1
ATOM 2103 O O . CYS A 1 255 ? -28.605 1.171 7.540 1.00 78.12 255 CYS A O 1
ATOM 2105 N N . PRO A 1 256 ? -29.280 3.315 7.505 1.00 68.94 256 PRO A N 1
ATOM 2106 C CA . PRO A 1 256 ? -30.536 3.002 6.841 1.00 68.94 256 PRO A CA 1
ATOM 2107 C C . PRO A 1 256 ? -30.268 2.371 5.471 1.00 68.94 256 PRO A C 1
ATOM 2109 O O . PRO A 1 256 ? -29.302 2.718 4.792 1.00 68.94 256 PRO A O 1
ATOM 2112 N N . LYS A 1 257 ? -31.147 1.451 5.051 1.00 66.81 257 LYS A N 1
ATOM 2113 C CA . LYS A 1 257 ? -31.055 0.837 3.720 1.00 66.81 257 LYS A CA 1
ATOM 2114 C C . LYS A 1 257 ? -30.997 1.939 2.649 1.00 66.81 257 LYS A C 1
ATOM 2116 O O . LYS A 1 257 ? -31.875 2.812 2.674 1.00 66.81 257 LYS A O 1
ATOM 2121 N N . PRO A 1 258 ? -30.009 1.908 1.734 1.00 63.38 258 PRO A N 1
ATOM 2122 C CA . PRO A 1 258 ? -29.871 2.916 0.694 1.00 63.38 258 PRO A CA 1
ATOM 2123 C C . PRO A 1 258 ? -31.146 2.963 -0.143 1.00 63.38 258 PRO A C 1
ATOM 2125 O O . PRO A 1 258 ? -31.778 1.938 -0.419 1.00 63.38 258 PRO A O 1
ATOM 2128 N N . LYS A 1 259 ? -31.573 4.175 -0.505 1.00 60.72 259 LYS A N 1
ATOM 2129 C CA . LYS A 1 259 ? -32.886 4.386 -1.135 1.00 60.72 259 LYS A CA 1
ATOM 2130 C C . LYS A 1 259 ? -32.922 3.952 -2.598 1.00 60.72 259 LYS A C 1
ATOM 2132 O O . LYS A 1 259 ? -34.019 3.809 -3.134 1.00 60.72 259 LYS A O 1
ATOM 2137 N N . GLN A 1 260 ? -31.769 3.796 -3.255 1.00 53.38 260 GLN A N 1
ATOM 2138 C CA . GLN A 1 260 ? -31.729 3.664 -4.713 1.00 53.38 260 GLN A CA 1
ATOM 2139 C C . GLN A 1 260 ? -30.923 2.483 -5.265 1.00 53.38 260 GLN A C 1
ATOM 2141 O O . GLN A 1 260 ? -31.093 2.188 -6.446 1.00 53.38 260 GLN A O 1
ATOM 2146 N N . ILE A 1 261 ? -30.100 1.769 -4.485 1.00 59.06 261 ILE A N 1
ATOM 2147 C CA . ILE A 1 261 ? -29.147 0.814 -5.076 1.00 59.06 261 ILE A CA 1
ATOM 2148 C C . ILE A 1 261 ? -28.949 -0.439 -4.196 1.00 59.06 261 ILE A C 1
ATOM 2150 O O . ILE A 1 261 ? -28.408 -0.366 -3.098 1.00 59.06 261 ILE A O 1
ATOM 2154 N N . GLN A 1 262 ? -29.347 -1.619 -4.698 1.00 59.44 262 GLN A N 1
ATOM 2155 C CA . GLN A 1 262 ? -29.127 -2.920 -4.034 1.00 59.44 262 GLN A CA 1
ATOM 2156 C C . GLN A 1 262 ? -27.627 -3.250 -3.878 1.00 59.44 262 GLN A C 1
ATOM 2158 O O . GLN A 1 262 ? -27.227 -3.794 -2.855 1.00 59.44 262 GLN A O 1
ATOM 2163 N N . THR A 1 263 ? -26.786 -2.867 -4.846 1.00 61.06 263 THR A N 1
ATOM 2164 C CA . THR A 1 263 ? -25.338 -3.149 -4.822 1.00 61.06 263 THR A CA 1
ATOM 2165 C C . THR A 1 263 ? -24.588 -2.413 -3.708 1.00 61.06 263 THR A C 1
ATOM 2167 O O . THR A 1 263 ? -23.608 -2.942 -3.194 1.00 61.06 263 THR A O 1
ATOM 2170 N N . ASP A 1 264 ? -25.059 -1.238 -3.277 1.00 62.25 264 ASP A N 1
ATOM 2171 C CA . ASP A 1 264 ? -24.444 -0.499 -2.163 1.00 62.25 264 ASP A CA 1
ATOM 2172 C C . ASP A 1 264 ? -24.783 -1.133 -0.810 1.00 62.25 264 ASP A C 1
ATOM 2174 O O . ASP A 1 264 ? -23.985 -1.087 0.129 1.00 62.25 264 ASP A O 1
ATOM 2178 N N . TRP A 1 265 ? -25.946 -1.782 -0.713 1.00 64.50 265 TRP A N 1
ATOM 2179 C CA . TRP A 1 265 ? -26.309 -2.579 0.454 1.00 64.50 265 TRP A CA 1
ATOM 2180 C C . TRP A 1 265 ? -25.450 -3.844 0.561 1.00 64.50 265 TRP A C 1
ATOM 2182 O O . TRP A 1 265 ? -24.920 -4.131 1.634 1.00 64.50 265 TRP A O 1
ATOM 2192 N N . ASP A 1 266 ? -25.249 -4.556 -0.550 1.00 75.31 266 ASP A N 1
ATOM 2193 C CA . ASP A 1 266 ? -24.400 -5.753 -0.588 1.00 75.31 266 ASP A CA 1
ATOM 2194 C C . ASP A 1 266 ? -22.934 -5.411 -0.259 1.00 75.31 266 ASP A C 1
ATOM 2196 O O . ASP A 1 266 ? -22.285 -6.121 0.513 1.00 75.31 266 ASP A O 1
ATOM 2200 N N . LEU A 1 267 ? -22.434 -4.268 -0.748 1.00 77.00 267 LEU A N 1
ATOM 2201 C CA . LEU A 1 267 ? -21.111 -3.751 -0.388 1.00 77.00 267 LEU A CA 1
ATOM 2202 C C . LEU A 1 267 ? -21.002 -3.435 1.112 1.00 77.00 267 LEU A C 1
ATOM 2204 O O . LEU A 1 267 ? -19.983 -3.738 1.728 1.00 77.00 267 LEU A O 1
ATOM 2208 N N . ARG A 1 268 ? -22.041 -2.859 1.728 1.00 77.19 268 ARG A N 1
ATOM 2209 C CA . ARG A 1 268 ? -22.051 -2.577 3.175 1.00 77.19 268 ARG A CA 1
ATOM 2210 C C . ARG A 1 268 ? -22.046 -3.848 4.021 1.00 77.19 268 ARG A C 1
ATOM 2212 O O . ARG A 1 268 ? -21.317 -3.889 5.007 1.00 77.19 268 ARG A O 1
ATOM 2219 N N . MET A 1 269 ? -22.784 -4.885 3.622 1.00 80.69 269 MET A N 1
ATOM 2220 C CA . MET A 1 269 ? -22.710 -6.189 4.296 1.00 80.69 269 MET A CA 1
ATOM 2221 C C . MET A 1 269 ? -21.312 -6.806 4.165 1.00 80.69 269 MET A C 1
ATOM 2223 O O . MET A 1 269 ? -20.734 -7.242 5.156 1.00 80.69 269 MET A O 1
ATOM 2227 N N . MET A 1 270 ? -20.722 -6.761 2.965 1.00 85.31 270 MET A N 1
ATOM 2228 C CA . MET A 1 270 ? -19.349 -7.225 2.746 1.00 85.31 270 MET A CA 1
ATOM 2229 C C . MET A 1 270 ? -18.348 -6.461 3.628 1.00 85.31 270 MET A C 1
ATOM 2231 O O . MET A 1 270 ? -17.443 -7.061 4.207 1.00 85.31 270 MET A O 1
ATOM 2235 N N . ILE A 1 271 ? -18.518 -5.143 3.778 1.00 88.38 271 ILE A N 1
ATOM 2236 C CA . ILE A 1 271 ? -17.698 -4.320 4.674 1.00 88.38 271 ILE A CA 1
ATOM 2237 C C . ILE A 1 271 ? -17.807 -4.812 6.123 1.00 88.38 271 ILE A C 1
ATOM 2239 O O . ILE A 1 271 ? -16.784 -4.971 6.791 1.00 88.38 271 ILE A O 1
ATOM 2243 N N . THR A 1 272 ? -19.014 -5.055 6.632 1.00 89.12 272 THR A N 1
ATOM 2244 C CA . THR A 1 272 ? -19.214 -5.399 8.050 1.00 89.12 272 THR A CA 1
ATOM 2245 C C . THR A 1 272 ? -18.759 -6.822 8.372 1.00 89.12 272 THR A C 1
ATOM 2247 O O . THR A 1 272 ? -18.203 -7.069 9.453 1.00 89.12 272 THR A O 1
ATOM 2250 N N . GLU A 1 273 ? -18.887 -7.744 7.417 1.00 90.00 273 GLU A N 1
ATOM 2251 C CA . GLU A 1 273 ? -18.262 -9.068 7.465 1.00 90.00 273 GLU A CA 1
ATOM 2252 C C . GLU A 1 273 ? -16.733 -8.957 7.467 1.00 90.00 273 GLU A C 1
ATOM 2254 O O . GLU A 1 273 ? -16.079 -9.536 8.339 1.00 90.00 273 GLU A O 1
ATOM 2259 N N . HIS A 1 274 ? -16.153 -8.141 6.579 1.00 92.00 274 HIS A N 1
ATOM 2260 C CA . HIS A 1 274 ? -14.703 -7.928 6.523 1.00 92.00 274 HIS A CA 1
ATOM 2261 C C . HIS A 1 274 ? -14.153 -7.343 7.828 1.00 92.00 274 HIS A C 1
ATOM 2263 O O . HIS A 1 274 ? -13.123 -7.808 8.316 1.00 92.00 274 HIS A O 1
ATOM 2269 N N . ILE A 1 275 ? -14.845 -6.367 8.431 1.00 94.06 275 ILE A N 1
ATOM 2270 C CA . ILE A 1 275 ? -14.474 -5.820 9.747 1.00 94.06 275 ILE A CA 1
ATOM 2271 C C . ILE A 1 275 ? -14.493 -6.923 10.812 1.00 94.06 275 ILE A C 1
ATOM 2273 O O . ILE A 1 275 ? -13.606 -6.976 11.663 1.00 94.06 275 ILE A O 1
ATOM 2277 N N . SER A 1 276 ? -15.473 -7.824 10.767 1.00 93.94 276 SER A N 1
ATOM 2278 C CA . SER A 1 276 ? -15.580 -8.909 11.748 1.00 93.94 276 SER A CA 1
ATOM 2279 C C . SER A 1 276 ? -14.410 -9.889 11.620 1.00 93.94 276 SER A C 1
ATOM 2281 O O . SER A 1 276 ? -13.663 -10.090 12.576 1.00 93.94 276 SER A O 1
ATOM 2283 N N . PHE A 1 277 ? -14.209 -10.451 10.427 1.00 92.00 277 PHE A N 1
ATOM 2284 C CA . PHE A 1 277 ? -13.245 -11.533 10.221 1.00 92.00 277 PHE A CA 1
ATOM 2285 C C . PHE A 1 277 ? -11.793 -11.058 10.162 1.00 92.00 277 PHE A C 1
ATOM 2287 O O . PHE A 1 277 ? -10.923 -11.696 10.746 1.00 92.00 277 PHE A O 1
ATOM 2294 N N . ASN A 1 278 ? -11.522 -9.940 9.485 1.00 91.75 278 ASN A N 1
ATOM 2295 C CA . ASN A 1 278 ? -10.154 -9.531 9.154 1.00 91.75 278 ASN A CA 1
ATOM 2296 C C . ASN A 1 278 ? -9.601 -8.415 10.052 1.00 91.75 278 ASN A C 1
ATOM 2298 O O . ASN A 1 278 ? -8.451 -8.010 9.871 1.00 91.75 278 ASN A O 1
ATOM 2302 N N . ILE A 1 279 ? -10.410 -7.882 10.976 1.00 96.00 279 ILE A N 1
ATOM 2303 C CA . ILE A 1 279 ? -10.006 -6.824 11.914 1.00 96.00 279 ILE A CA 1
ATOM 2304 C C . ILE A 1 279 ? -10.324 -7.227 13.357 1.00 96.00 279 ILE A C 1
ATOM 2306 O O . ILE A 1 279 ? -9.404 -7.363 14.161 1.00 96.00 279 ILE A O 1
ATOM 2310 N N . ILE A 1 280 ? -11.603 -7.423 13.695 1.00 97.25 280 ILE A N 1
ATOM 2311 C CA . ILE A 1 280 ? -12.041 -7.679 15.077 1.00 97.25 280 ILE A CA 1
ATOM 2312 C C . ILE A 1 280 ? -11.461 -8.995 15.600 1.00 97.25 280 ILE A C 1
ATOM 2314 O O . ILE A 1 280 ? -10.802 -8.975 16.639 1.00 97.25 280 ILE A O 1
ATOM 2318 N N . ASN A 1 281 ? -11.628 -10.100 14.866 1.00 95.25 281 ASN A N 1
ATOM 2319 C CA . ASN A 1 281 ? -11.100 -11.404 15.285 1.00 95.25 281 ASN A CA 1
ATOM 2320 C C . ASN A 1 281 ? -9.574 -11.363 15.457 1.00 95.25 281 ASN A C 1
ATOM 2322 O O . ASN A 1 281 ? -9.052 -11.798 16.476 1.00 95.25 281 ASN A O 1
ATOM 2326 N N . VAL A 1 282 ? -8.860 -10.738 14.514 1.00 95.00 282 VAL A N 1
ATOM 2327 C CA . VAL A 1 282 ? -7.395 -10.590 14.573 1.00 95.00 282 VAL A CA 1
ATOM 2328 C C . VAL A 1 282 ? -6.949 -9.829 15.827 1.00 95.00 282 VAL A C 1
ATOM 2330 O O . VAL A 1 282 ? -5.982 -10.212 16.491 1.00 95.00 282 VAL A O 1
ATOM 2333 N N . LEU A 1 283 ? -7.649 -8.746 16.178 1.00 96.12 283 LEU A N 1
ATOM 2334 C CA . LEU A 1 283 ? -7.367 -7.982 17.394 1.00 96.12 283 LEU A CA 1
ATOM 2335 C C . LEU A 1 283 ? -7.659 -8.798 18.657 1.00 96.12 283 LEU A C 1
ATOM 2337 O O . LEU A 1 283 ? -6.848 -8.770 19.584 1.00 96.12 283 LEU A O 1
ATOM 2341 N N . GLN A 1 284 ? -8.786 -9.513 18.697 1.00 95.69 284 GLN A N 1
ATOM 2342 C CA . GLN A 1 284 ? -9.176 -10.365 19.824 1.00 95.69 284 GLN A CA 1
ATOM 2343 C C . GLN A 1 284 ? -8.144 -11.471 20.062 1.00 95.69 284 GLN A C 1
ATOM 2345 O O . GLN A 1 284 ? -7.567 -11.522 21.151 1.00 95.69 284 GLN A O 1
ATOM 2350 N N . ASP A 1 285 ? -7.813 -12.242 19.024 1.00 93.94 285 ASP A N 1
ATOM 2351 C CA . ASP A 1 285 ? -6.805 -13.306 19.074 1.00 93.94 285 ASP A CA 1
ATOM 2352 C C . ASP A 1 285 ? -5.472 -12.772 19.611 1.00 93.94 285 ASP A C 1
ATOM 2354 O O . ASP A 1 285 ? -4.834 -13.372 20.483 1.00 93.94 285 ASP A O 1
ATOM 2358 N N . ARG A 1 286 ? -5.046 -11.593 19.136 1.00 93.50 286 ARG A N 1
ATOM 2359 C CA . ARG A 1 286 ? -3.784 -10.996 19.580 1.00 93.50 286 ARG A CA 1
ATOM 2360 C C . ARG A 1 286 ? -3.828 -10.524 21.034 1.00 93.50 286 ARG A C 1
ATOM 2362 O O . ARG A 1 286 ? -2.837 -10.671 21.751 1.00 93.50 286 ARG A O 1
ATOM 2369 N N . ILE A 1 287 ? -4.944 -9.953 21.486 1.00 94.38 287 ILE A N 1
ATOM 2370 C CA . ILE A 1 287 ? -5.133 -9.533 22.884 1.00 94.38 287 ILE A CA 1
ATOM 2371 C C . ILE A 1 287 ? -5.108 -10.746 23.820 1.00 94.38 287 ILE A C 1
ATOM 2373 O O . ILE A 1 287 ? -4.507 -10.665 24.898 1.00 94.38 287 ILE A O 1
ATOM 2377 N N . GLU A 1 288 ? -5.730 -11.853 23.417 1.00 92.94 288 GLU A N 1
ATOM 2378 C CA . GLU A 1 288 ? -5.745 -13.110 24.170 1.00 92.94 288 GLU A CA 1
ATOM 2379 C C . GLU A 1 288 ? -4.344 -13.708 24.288 1.00 92.94 288 GLU A C 1
ATOM 2381 O O . GLU A 1 288 ? -3.899 -13.989 25.402 1.00 92.94 288 GLU A O 1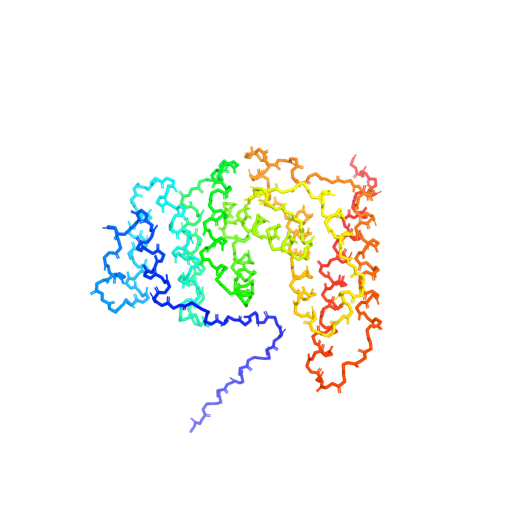
ATOM 2386 N N . GLN A 1 289 ? -3.597 -13.786 23.181 1.00 90.81 289 GLN A N 1
ATOM 2387 C CA . GLN A 1 289 ? -2.197 -14.232 23.182 1.00 90.81 289 GLN A CA 1
ATOM 2388 C C . GLN A 1 289 ? -1.318 -13.411 24.134 1.00 90.81 289 GLN A C 1
ATOM 2390 O O . GLN A 1 289 ? -0.476 -13.968 24.828 1.00 90.81 289 GLN A O 1
ATOM 2395 N N . MET A 1 290 ? -1.516 -12.089 24.198 1.00 88.62 290 MET A N 1
ATOM 2396 C CA . MET A 1 290 ? -0.770 -11.215 25.115 1.00 88.62 290 MET A CA 1
ATOM 2397 C C . MET A 1 290 ? -1.196 -11.347 26.584 1.00 88.62 290 MET A C 1
ATOM 2399 O O . MET A 1 290 ? -0.497 -10.844 27.463 1.00 88.62 290 MET A O 1
ATOM 2403 N N . SER A 1 291 ? -2.365 -11.933 26.846 1.00 81.69 291 SER A N 1
ATOM 2404 C CA . SER A 1 291 ? -2.926 -12.095 28.192 1.00 81.69 291 SER A CA 1
ATOM 2405 C C . SER A 1 291 ? -2.708 -13.503 28.754 1.00 81.69 291 SER A C 1
ATOM 2407 O O . SER A 1 291 ? -2.904 -13.709 29.953 1.00 81.69 291 SER A O 1
ATOM 2409 N N . ALA A 1 292 ? -2.318 -14.465 27.914 1.00 75.69 292 ALA A N 1
ATOM 2410 C CA . ALA A 1 292 ? -1.971 -15.808 28.345 1.00 75.69 292 ALA A CA 1
ATOM 2411 C C . ALA A 1 292 ? -0.711 -15.767 29.237 1.00 75.69 292 ALA A C 1
ATOM 2413 O O . ALA A 1 292 ? 0.263 -15.104 28.879 1.00 75.69 292 ALA A O 1
ATOM 2414 N N . PRO A 1 293 ? -0.703 -16.446 30.399 1.00 55.38 293 PRO A N 1
ATOM 2415 C CA . PRO A 1 293 ? 0.522 -16.622 31.166 1.00 55.38 293 PRO A CA 1
ATOM 2416 C C . PRO A 1 293 ? 1.539 -17.403 30.324 1.00 55.38 293 PRO A C 1
ATOM 2418 O O . PRO A 1 293 ? 1.169 -18.403 29.706 1.00 55.38 293 PRO A O 1
ATOM 2421 N N . ASP A 1 294 ? 2.806 -16.982 30.330 1.00 51.19 294 ASP A N 1
ATOM 2422 C CA . ASP A 1 294 ? 3.904 -17.772 29.766 1.00 51.19 294 ASP A CA 1
ATOM 2423 C C . ASP A 1 294 ? 3.988 -19.105 30.527 1.00 51.19 294 ASP A C 1
ATOM 2425 O O . ASP A 1 294 ? 4.525 -19.186 31.632 1.00 51.19 294 ASP A O 1
ATOM 2429 N N . TYR A 1 295 ? 3.416 -20.165 29.959 1.00 43.56 295 TYR A N 1
ATOM 2430 C CA . TYR A 1 295 ? 3.656 -21.533 30.406 1.00 43.56 295 TYR A CA 1
ATOM 2431 C C . TYR A 1 295 ? 4.919 -22.049 29.706 1.00 43.56 295 TYR A C 1
ATOM 2433 O O . TYR A 1 295 ? 4.839 -22.853 28.778 1.00 43.56 295 TYR A O 1
ATOM 2441 N N . THR A 1 296 ? 6.080 -21.557 30.138 1.00 39.62 296 THR A N 1
ATOM 2442 C CA . THR A 1 296 ? 7.403 -22.124 29.820 1.00 39.62 296 THR A CA 1
ATOM 2443 C C . THR A 1 296 ? 8.231 -22.267 31.079 1.00 39.62 296 THR A C 1
ATOM 2445 O O . THR A 1 296 ? 8.362 -21.246 31.792 1.00 39.62 296 THR A O 1
#

Sequence (296 aa):
MNMDILNPQENDGIGLIIEPGYTWNEMREHVMNSCLKKKFHIILDGDPKTDEVYRKILDLLNSELNLDEITSLFVIVGTLYFIEATPLNMEWRTQLLQRTFNYTDTLSPMHLHLATKRLWTSLKKKETDVFNILELCNQMVIISETARAISICLMWTILSEITETPSEMYCFRQFMKLLEMLNNIENETLQEEENTKIVYILVRVLSYLINVILCDAQNEDIIKAGYRMYFKYTSSFLKQLLNWCENFKKTIDSCPKPKQIQTDWDLRMMITEHISFNIINVLQDRIEQMSAPDYT

Mean p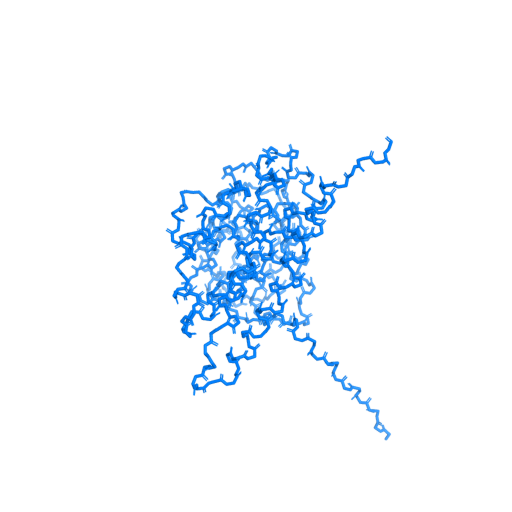redicted aligned error: 7.79 Å